Protein AF-A0A067KXD1-F1 (afdb_monomer)

Structure (mmCIF, N/CA/C/O backbone):
data_AF-A0A067KXD1-F1
#
_entry.id   AF-A0A067KXD1-F1
#
loop_
_atom_site.group_PDB
_atom_site.id
_atom_site.type_symbol
_atom_site.label_atom_id
_atom_site.label_alt_id
_atom_site.label_comp_id
_atom_site.label_asym_id
_atom_site.label_entity_id
_atom_site.label_seq_id
_atom_site.pdbx_PDB_ins_code
_atom_site.Cartn_x
_atom_site.Cartn_y
_atom_site.Cartn_z
_atom_site.occupancy
_atom_site.B_iso_or_equiv
_atom_site.auth_seq_id
_atom_site.auth_comp_id
_atom_site.auth_asym_id
_atom_site.auth_atom_id
_atom_site.pdbx_PDB_model_num
ATOM 1 N N . MET A 1 1 ? -14.746 -14.480 5.242 1.00 34.91 1 MET A N 1
ATOM 2 C CA . MET A 1 1 ? -13.514 -13.738 4.890 1.00 34.91 1 MET A CA 1
ATOM 3 C C . MET A 1 1 ? -12.472 -14.632 4.203 1.00 34.91 1 MET A C 1
ATOM 5 O O . MET A 1 1 ? -12.119 -14.320 3.076 1.00 34.91 1 MET A O 1
ATOM 9 N N . HIS A 1 2 ? -12.077 -15.786 4.768 1.00 31.34 2 HIS A N 1
ATOM 10 C CA . HIS A 1 2 ? -11.072 -16.695 4.164 1.00 31.34 2 HIS A CA 1
ATOM 11 C C . HIS A 1 2 ? -11.375 -17.178 2.730 1.00 31.34 2 HIS A C 1
ATOM 13 O O . HIS A 1 2 ? -10.488 -17.170 1.884 1.00 31.34 2 HIS A O 1
ATOM 19 N N . ARG A 1 3 ? -12.635 -17.515 2.408 1.00 34.97 3 ARG A N 1
ATOM 20 C CA . ARG A 1 3 ? -13.031 -17.933 1.045 1.00 34.97 3 ARG A CA 1
ATOM 21 C C . ARG A 1 3 ? -12.853 -16.825 -0.002 1.00 34.97 3 ARG A C 1
ATOM 23 O O . ARG A 1 3 ? -12.536 -17.115 -1.145 1.00 34.97 3 ARG A O 1
ATOM 30 N N . GLN A 1 4 ? -13.048 -15.564 0.382 1.00 42.16 4 GLN A N 1
ATOM 31 C CA . GLN A 1 4 ? -12.952 -14.426 -0.535 1.00 42.16 4 GLN A CA 1
ATOM 32 C C . GLN A 1 4 ? -11.493 -14.044 -0.805 1.00 42.16 4 GLN A C 1
ATOM 34 O O . GLN A 1 4 ? -11.148 -13.771 -1.946 1.00 42.16 4 GLN A O 1
ATOM 39 N N . VAL A 1 5 ? -10.629 -14.126 0.213 1.00 50.09 5 VAL A N 1
ATOM 40 C CA . VAL A 1 5 ? -9.175 -13.942 0.064 1.00 50.09 5 VAL A CA 1
ATOM 41 C C . VAL A 1 5 ? -8.575 -15.039 -0.818 1.00 50.09 5 VAL A C 1
ATOM 43 O O . VAL A 1 5 ? -7.823 -14.729 -1.733 1.00 50.09 5 VAL A O 1
ATOM 46 N N . ALA A 1 6 ? -8.970 -16.302 -0.621 1.00 52.03 6 ALA A N 1
ATOM 47 C CA . ALA A 1 6 ? -8.503 -17.417 -1.449 1.00 52.03 6 ALA A CA 1
ATOM 48 C C . ALA A 1 6 ? -8.923 -17.283 -2.926 1.00 52.03 6 ALA A C 1
ATOM 50 O O . ALA A 1 6 ? -8.116 -17.528 -3.817 1.00 52.03 6 ALA A O 1
ATOM 51 N N . LEU A 1 7 ? -10.158 -16.839 -3.196 1.00 58.41 7 LEU A N 1
ATOM 52 C CA . LEU A 1 7 ? -10.631 -16.576 -4.562 1.00 58.41 7 LEU A CA 1
ATOM 53 C C . LEU A 1 7 ? -9.920 -15.372 -5.201 1.00 58.41 7 LEU A C 1
ATOM 55 O O . LEU A 1 7 ? -9.549 -15.435 -6.373 1.00 58.41 7 LEU A O 1
ATOM 59 N N . SER A 1 8 ? -9.688 -14.295 -4.441 1.00 64.62 8 SER A N 1
ATOM 60 C CA . SER A 1 8 ? -8.897 -13.144 -4.901 1.00 64.62 8 SER A CA 1
ATOM 61 C C . SER A 1 8 ? -7.450 -13.534 -5.206 1.00 64.62 8 SER A C 1
ATOM 63 O O . SER A 1 8 ? -6.917 -13.117 -6.232 1.00 64.62 8 SER A O 1
ATOM 65 N N . ARG A 1 9 ? -6.844 -14.379 -4.361 1.00 68.00 9 ARG A N 1
ATOM 66 C CA . ARG A 1 9 ? -5.502 -14.936 -4.563 1.00 68.00 9 ARG A CA 1
ATOM 67 C C . ARG A 1 9 ? -5.434 -15.772 -5.832 1.00 68.00 9 ARG A C 1
ATOM 69 O O . ARG A 1 9 ? -4.613 -15.492 -6.694 1.00 68.00 9 ARG A O 1
ATOM 76 N N . GLN A 1 10 ? -6.329 -16.747 -5.987 1.00 72.25 10 GLN A N 1
ATOM 77 C CA . GLN A 1 10 ? -6.365 -17.613 -7.168 1.00 72.25 10 GLN A CA 1
ATOM 78 C C . GLN A 1 10 ? -6.541 -16.795 -8.458 1.00 72.25 10 GLN A C 1
ATOM 80 O O . GLN A 1 10 ? -5.820 -16.996 -9.432 1.00 72.25 10 GLN A O 1
ATOM 85 N N . SER A 1 11 ? -7.405 -15.776 -8.423 1.00 80.00 11 SER A N 1
ATOM 86 C CA . SER A 1 11 ? -7.617 -14.860 -9.546 1.00 80.00 11 SER A CA 1
ATOM 87 C C . SER A 1 11 ? -6.358 -14.092 -9.978 1.00 80.00 11 SER A C 1
ATOM 89 O O . SER A 1 11 ? -6.318 -13.664 -11.133 1.00 80.00 11 SER A O 1
ATOM 91 N N . LEU A 1 12 ? -5.370 -13.859 -9.104 1.00 78.56 12 LEU A N 1
ATOM 92 C CA . LEU A 1 12 ? -4.110 -13.196 -9.477 1.00 78.56 12 LEU A CA 1
ATOM 93 C C . LEU A 1 12 ? -3.240 -14.105 -10.360 1.00 78.56 12 LEU A C 1
ATOM 95 O O . LEU A 1 12 ? -2.638 -13.630 -11.326 1.00 78.56 12 LEU A O 1
ATOM 99 N N . PHE A 1 13 ? -3.222 -15.407 -10.072 1.00 82.12 13 PHE A N 1
ATOM 100 C CA . PHE A 1 13 ? -2.467 -16.404 -10.835 1.00 82.12 13 PHE A CA 1
ATOM 101 C C . PHE A 1 13 ? -3.195 -16.819 -12.117 1.00 82.12 13 PHE A C 1
ATOM 103 O O . PHE A 1 13 ? -2.582 -16.834 -13.183 1.00 82.12 13 PHE A O 1
ATOM 110 N N . ASP A 1 14 ? -4.511 -17.051 -12.054 1.00 83.94 14 ASP A N 1
ATOM 111 C CA . ASP A 1 14 ? -5.319 -17.461 -13.216 1.00 83.94 14 ASP A CA 1
ATOM 112 C C . ASP A 1 14 ? -5.300 -16.407 -14.335 1.00 83.94 14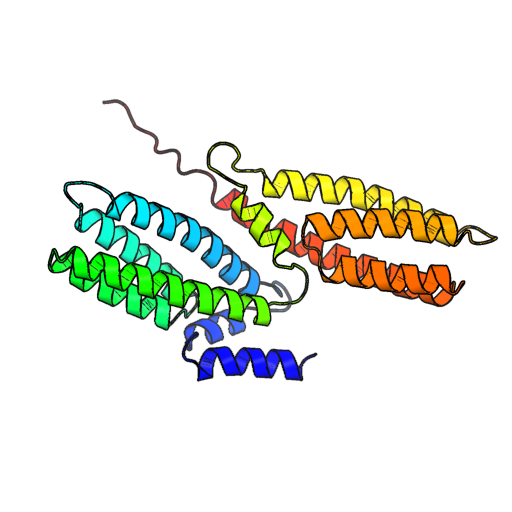 ASP A C 1
ATOM 114 O O . ASP A 1 14 ? -5.281 -16.731 -15.521 1.00 83.94 14 ASP A O 1
ATOM 118 N N . GLN A 1 15 ? -5.269 -15.120 -13.970 1.00 87.19 15 GLN A N 1
ATOM 119 C CA . GLN A 1 15 ? -5.165 -14.010 -14.929 1.00 87.19 15 GLN A CA 1
ATOM 120 C C . GLN A 1 15 ? -3.723 -13.751 -15.395 1.00 87.19 15 GLN A C 1
ATOM 122 O O . GLN A 1 15 ? -3.487 -12.849 -16.210 1.00 87.19 15 GLN A O 1
ATOM 127 N N . GLY A 1 16 ? -2.760 -14.513 -14.870 1.00 89.25 16 GLY A N 1
ATOM 128 C CA . GLY A 1 16 ? -1.335 -14.389 -15.150 1.00 89.25 16 GLY A CA 1
ATOM 129 C C . GLY A 1 16 ? -0.723 -13.079 -14.661 1.00 89.25 16 GLY A C 1
ATOM 130 O O . GLY A 1 16 ? 0.245 -12.626 -15.266 1.00 89.25 16 GLY A O 1
ATOM 131 N N . LEU A 1 17 ? -1.300 -12.440 -13.638 1.00 89.31 17 LEU A N 1
ATOM 132 C CA . LEU A 1 17 ? -0.770 -11.203 -13.055 1.00 89.31 17 LEU A CA 1
ATOM 133 C C . LEU A 1 17 ? 0.447 -11.494 -12.171 1.00 89.31 17 LEU A C 1
ATOM 135 O O . LEU A 1 17 ? 1.430 -10.754 -12.238 1.00 89.31 17 LEU A O 1
ATOM 139 N N . LEU A 1 18 ? 0.383 -12.589 -11.406 1.00 91.81 18 LEU A N 1
ATOM 140 C CA . LEU A 1 18 ? 1.466 -13.086 -10.559 1.00 91.81 18 LEU A CA 1
ATOM 141 C C . LEU A 1 18 ? 2.018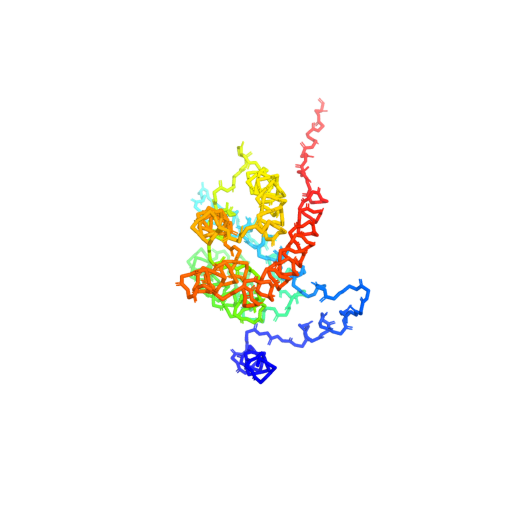 -14.426 -11.061 1.00 91.81 18 LEU A C 1
ATOM 143 O O . LEU A 1 18 ? 1.301 -15.207 -11.691 1.00 91.81 18 LEU A O 1
ATOM 147 N N . ASP A 1 19 ? 3.296 -14.682 -10.787 1.00 91.50 19 ASP A N 1
ATOM 148 C CA . ASP A 1 19 ? 3.967 -15.966 -11.003 1.00 91.50 19 ASP A CA 1
ATOM 149 C C . ASP A 1 19 ? 4.481 -16.578 -9.684 1.00 91.50 19 ASP A C 1
ATOM 151 O O . ASP A 1 19 ? 4.250 -16.044 -8.598 1.00 91.50 19 ASP A O 1
ATOM 155 N N . GLU A 1 20 ? 5.146 -17.731 -9.781 1.00 89.56 20 GLU A N 1
ATOM 156 C CA . GLU A 1 20 ? 5.639 -18.524 -8.645 1.00 89.56 20 GLU A CA 1
ATOM 157 C C . GLU A 1 20 ? 6.530 -17.735 -7.675 1.00 89.56 20 GLU A C 1
ATOM 159 O O . GLU A 1 20 ? 6.587 -18.079 -6.496 1.00 89.56 20 GLU A O 1
ATOM 164 N N . GLN A 1 21 ? 7.168 -16.641 -8.111 1.00 92.62 21 GLN A N 1
ATOM 165 C CA . GLN A 1 21 ? 7.966 -15.805 -7.213 1.00 92.62 21 GLN A CA 1
ATOM 166 C C . GLN A 1 21 ? 7.124 -15.206 -6.080 1.00 92.62 21 GLN A C 1
ATOM 168 O O . GLN A 1 21 ? 7.616 -15.035 -4.966 1.00 92.62 21 GLN A O 1
ATOM 173 N N . PHE A 1 22 ? 5.849 -14.905 -6.337 1.00 89.38 22 PHE A N 1
ATOM 174 C CA . PHE A 1 22 ? 4.960 -14.394 -5.296 1.00 89.38 22 PHE A CA 1
ATOM 175 C C . PHE A 1 22 ? 4.641 -15.462 -4.241 1.00 89.38 22 PHE A C 1
ATOM 177 O O . PHE A 1 22 ? 4.511 -15.132 -3.068 1.00 89.38 22 PHE A O 1
ATOM 184 N N . LEU A 1 23 ? 4.582 -16.743 -4.632 1.00 83.06 23 LEU A N 1
ATOM 185 C CA . LEU A 1 23 ? 4.417 -17.856 -3.688 1.00 83.06 23 LEU A CA 1
ATOM 186 C C . LEU A 1 23 ? 5.618 -17.945 -2.743 1.00 83.06 23 LEU A C 1
ATOM 188 O O . LEU A 1 23 ? 5.442 -18.079 -1.539 1.00 83.06 23 LEU A O 1
ATOM 192 N N . GLN A 1 24 ? 6.829 -17.781 -3.279 1.00 85.75 24 GLN A N 1
ATOM 193 C CA . GLN A 1 24 ? 8.052 -17.764 -2.474 1.00 85.75 24 GLN A CA 1
ATOM 194 C C . GLN A 1 24 ? 8.071 -16.592 -1.486 1.00 85.75 24 GLN A C 1
ATOM 196 O O . GLN A 1 24 ? 8.543 -16.744 -0.367 1.00 85.75 24 GLN A O 1
ATOM 201 N N . LEU A 1 25 ? 7.540 -15.422 -1.867 1.00 87.25 25 LEU A N 1
ATOM 202 C CA . LEU A 1 25 ? 7.381 -14.313 -0.923 1.00 87.25 25 LEU A CA 1
ATOM 203 C C . LEU A 1 25 ? 6.409 -14.662 0.208 1.00 87.25 25 LEU A C 1
ATOM 205 O O . LEU A 1 25 ? 6.677 -14.314 1.354 1.00 87.25 25 LEU A O 1
ATOM 209 N N . GLU A 1 26 ? 5.305 -15.349 -0.095 1.00 77.88 26 GLU A N 1
ATOM 210 C CA . GLU A 1 26 ? 4.354 -15.810 0.923 1.00 77.88 26 GLU A CA 1
ATOM 211 C C . GLU A 1 26 ? 4.967 -16.841 1.878 1.00 77.88 26 GLU A C 1
ATOM 213 O O . GLU A 1 26 ? 4.683 -16.791 3.071 1.00 77.88 26 GLU A O 1
ATOM 218 N N . GLU A 1 27 ? 5.839 -17.726 1.391 1.00 82.94 27 GLU A N 1
ATOM 219 C CA . GLU A 1 27 ? 6.557 -18.712 2.216 1.00 82.94 27 GLU A CA 1
ATOM 220 C C . GLU A 1 27 ? 7.542 -18.076 3.209 1.00 82.94 27 GLU A C 1
ATOM 222 O O . GLU A 1 27 ? 7.835 -18.667 4.247 1.00 82.94 27 GLU A O 1
ATOM 227 N N . LEU A 1 28 ? 8.040 -16.872 2.915 1.00 83.88 28 LEU A N 1
ATOM 228 C CA . LEU A 1 28 ? 8.923 -16.113 3.809 1.00 83.88 28 LEU A CA 1
ATOM 229 C C . LEU A 1 28 ? 8.168 -15.381 4.929 1.00 83.88 28 LEU A C 1
ATOM 231 O O . LEU A 1 28 ? 8.799 -14.808 5.816 1.00 83.88 28 LEU A O 1
ATOM 235 N N . GLN A 1 29 ? 6.836 -15.365 4.891 1.00 74.06 29 GLN A N 1
ATOM 236 C CA . GLN A 1 29 ? 6.014 -14.748 5.923 1.00 74.06 29 GLN A CA 1
ATOM 237 C C . GLN A 1 29 ? 5.754 -15.735 7.069 1.00 74.06 29 GLN A C 1
ATOM 239 O O . GLN A 1 29 ? 5.197 -16.809 6.853 1.00 74.06 29 GLN A O 1
ATOM 244 N N . ASP A 1 30 ? 6.090 -15.345 8.299 1.00 67.19 30 ASP A N 1
ATOM 245 C CA . ASP A 1 30 ? 5.917 -16.167 9.502 1.00 67.19 30 ASP A CA 1
ATOM 246 C C . ASP A 1 30 ? 5.242 -15.395 10.654 1.00 67.19 30 ASP A C 1
ATOM 248 O O . ASP A 1 30 ? 4.852 -14.233 10.516 1.00 67.19 30 ASP A O 1
ATOM 252 N N . ASP A 1 31 ? 5.086 -16.041 11.814 1.00 50.84 31 ASP A N 1
ATOM 253 C CA . ASP A 1 31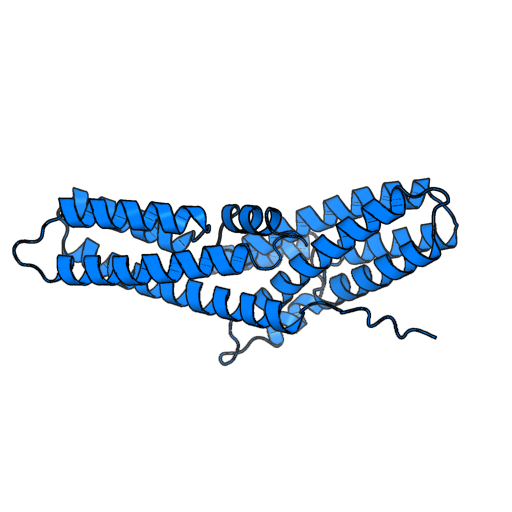 ? 4.470 -15.426 12.998 1.00 50.84 31 ASP A CA 1
ATOM 254 C C . ASP A 1 31 ? 5.296 -14.256 13.573 1.00 50.84 31 ASP A C 1
ATOM 256 O O . ASP A 1 31 ? 4.744 -13.386 14.260 1.00 50.84 31 ASP A O 1
ATOM 260 N N . ALA A 1 32 ? 6.605 -14.205 13.300 1.00 58.72 32 ALA A N 1
ATOM 261 C CA . ALA A 1 32 ? 7.482 -13.116 13.721 1.00 58.72 32 ALA A CA 1
ATOM 262 C C . ALA A 1 32 ? 7.376 -11.904 12.777 1.00 58.72 32 ALA A C 1
ATOM 264 O O . ALA A 1 32 ? 7.451 -10.763 13.246 1.00 58.72 32 ALA A O 1
ATOM 265 N N . ASN A 1 33 ? 7.122 -12.132 11.484 1.00 56.09 33 ASN A N 1
ATOM 266 C CA . ASN A 1 33 ? 6.858 -11.102 10.484 1.00 56.09 33 ASN A CA 1
ATOM 267 C C . ASN A 1 33 ? 5.566 -11.361 9.676 1.00 56.09 33 ASN A C 1
ATOM 269 O O . ASN A 1 33 ? 5.616 -11.636 8.475 1.00 56.09 33 ASN A O 1
ATOM 273 N N . PRO A 1 34 ? 4.381 -11.196 10.291 1.00 57.06 34 PRO A N 1
ATOM 274 C CA . PRO A 1 34 ? 3.104 -11.561 9.674 1.00 57.06 34 PRO A CA 1
ATOM 275 C C . PRO A 1 34 ? 2.649 -10.628 8.537 1.00 57.06 34 PRO A C 1
ATOM 277 O O . PRO A 1 34 ? 1.600 -10.880 7.948 1.00 57.06 34 PRO A O 1
ATOM 280 N N . ASN A 1 35 ? 3.385 -9.547 8.242 1.00 66.06 35 ASN A N 1
ATOM 281 C CA . ASN A 1 35 ? 3.051 -8.580 7.186 1.00 66.06 35 ASN A CA 1
ATOM 282 C C . ASN A 1 35 ? 4.102 -8.520 6.065 1.00 66.06 35 ASN A C 1
ATOM 284 O O . ASN A 1 35 ? 4.004 -7.648 5.202 1.00 66.06 35 ASN A O 1
ATOM 288 N N . PHE A 1 36 ? 5.092 -9.418 6.063 1.00 78.81 36 PHE A N 1
ATOM 289 C CA . PHE A 1 36 ? 6.228 -9.376 5.138 1.00 78.81 36 PHE A CA 1
ATOM 290 C C . PHE A 1 36 ? 5.820 -9.169 3.669 1.00 78.81 36 PHE A C 1
ATOM 292 O O . PHE A 1 36 ? 6.365 -8.306 2.983 1.00 78.81 36 PHE A O 1
ATOM 299 N N . VAL A 1 37 ? 4.828 -9.918 3.179 1.00 81.75 37 VAL A N 1
ATOM 300 C CA . VAL A 1 37 ? 4.423 -9.851 1.764 1.00 81.75 37 VAL A CA 1
ATOM 301 C C . VAL A 1 37 ? 3.804 -8.494 1.430 1.00 81.75 37 VAL A C 1
ATOM 303 O O . VAL A 1 37 ? 4.077 -7.919 0.377 1.00 81.75 37 VAL A O 1
ATOM 306 N N . GLU A 1 38 ? 2.985 -7.958 2.334 1.00 79.94 38 GLU A N 1
ATOM 307 C CA . GLU A 1 38 ? 2.361 -6.641 2.177 1.00 79.94 38 GLU A CA 1
ATOM 308 C C . GLU A 1 38 ? 3.411 -5.525 2.209 1.00 79.94 38 GLU A C 1
ATOM 310 O O . GLU A 1 38 ? 3.335 -4.595 1.406 1.00 79.94 38 GLU A O 1
ATOM 315 N N . GLU A 1 39 ? 4.427 -5.638 3.069 1.00 76.94 39 GLU A N 1
ATOM 316 C CA . GLU A 1 39 ? 5.560 -4.707 3.131 1.00 76.94 39 GLU A CA 1
ATOM 317 C C . GLU A 1 39 ? 6.355 -4.699 1.818 1.00 76.94 39 GLU A C 1
ATOM 319 O O . GLU A 1 39 ? 6.612 -3.632 1.253 1.00 76.94 39 GLU A O 1
ATOM 324 N N . VAL A 1 40 ? 6.675 -5.880 1.280 1.00 84.88 40 VAL A N 1
ATOM 325 C CA . VAL A 1 40 ? 7.385 -6.031 -0.001 1.00 84.88 40 VAL A CA 1
ATOM 326 C C . VAL A 1 40 ? 6.573 -5.460 -1.166 1.00 84.88 40 VAL A C 1
ATOM 328 O O . VAL A 1 40 ? 7.113 -4.744 -2.014 1.00 84.88 40 VAL A O 1
ATOM 331 N N . VAL A 1 41 ? 5.268 -5.730 -1.214 1.00 87.06 41 VAL A N 1
ATOM 332 C CA . VAL A 1 41 ? 4.381 -5.195 -2.261 1.00 87.06 41 VAL A CA 1
ATOM 333 C C . VAL A 1 41 ? 4.244 -3.677 -2.153 1.00 87.06 41 VAL A C 1
ATOM 335 O O . VAL A 1 41 ? 4.236 -2.978 -3.167 1.00 87.06 41 VAL A O 1
ATOM 338 N N . THR A 1 42 ? 4.189 -3.144 -0.937 1.00 80.12 42 THR A N 1
ATOM 339 C CA . THR A 1 42 ? 4.099 -1.699 -0.726 1.00 80.12 42 THR A CA 1
ATOM 340 C C . THR A 1 42 ? 5.390 -0.991 -1.149 1.00 80.12 42 THR A C 1
ATOM 342 O O . THR A 1 42 ? 5.343 0.043 -1.820 1.00 80.12 42 THR A O 1
ATOM 345 N N . LEU A 1 43 ? 6.551 -1.583 -0.848 1.00 81.25 43 LEU A N 1
ATOM 346 C CA . LEU A 1 43 ? 7.845 -1.116 -1.348 1.00 81.25 43 LEU A CA 1
ATOM 347 C C . LEU A 1 43 ? 7.879 -1.103 -2.884 1.00 81.25 43 LEU A C 1
ATOM 349 O O . LEU A 1 43 ? 8.296 -0.109 -3.485 1.00 81.25 43 LEU A O 1
ATOM 353 N N . TYR A 1 44 ? 7.375 -2.166 -3.515 1.00 90.06 44 TYR A N 1
ATOM 354 C CA . TYR A 1 44 ? 7.262 -2.249 -4.969 1.00 90.06 44 TYR A CA 1
ATOM 355 C C . TYR A 1 44 ? 6.429 -1.105 -5.559 1.00 90.06 44 TYR A C 1
ATOM 357 O O . TYR A 1 44 ? 6.845 -0.514 -6.557 1.00 90.06 44 TYR A O 1
ATOM 365 N N . TYR A 1 45 ? 5.290 -0.744 -4.958 1.00 83.50 45 TYR A N 1
ATOM 366 C CA . TYR A 1 45 ? 4.463 0.362 -5.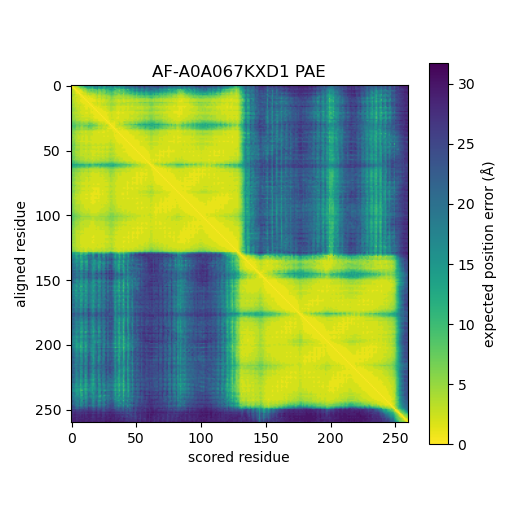458 1.00 83.50 45 TYR A CA 1
ATOM 367 C C . TYR A 1 45 ? 5.197 1.696 -5.451 1.00 83.50 45 TYR A C 1
ATOM 369 O O . TYR A 1 45 ? 5.160 2.431 -6.444 1.00 83.50 45 TYR A O 1
ATOM 377 N N . ARG A 1 46 ? 5.891 1.991 -4.351 1.00 79.69 46 ARG A N 1
ATOM 378 C CA . ARG A 1 46 ? 6.652 3.229 -4.196 1.00 79.69 46 ARG A CA 1
ATOM 379 C C . ARG A 1 46 ? 7.779 3.324 -5.219 1.00 79.69 46 ARG A C 1
ATOM 381 O O . ARG A 1 46 ? 7.904 4.329 -5.919 1.00 79.69 46 ARG A O 1
ATOM 388 N N . ASP A 1 47 ? 8.579 2.267 -5.341 1.00 80.25 47 ASP A N 1
ATOM 389 C CA . ASP A 1 47 ? 9.695 2.240 -6.289 1.00 80.25 47 ASP A CA 1
ATOM 390 C C . ASP A 1 47 ? 9.205 2.324 -7.739 1.00 80.25 47 ASP A C 1
ATOM 392 O O . ASP A 1 47 ? 9.800 3.033 -8.557 1.00 80.25 47 ASP A O 1
ATOM 396 N N . SER A 1 48 ? 8.083 1.667 -8.043 1.00 85.75 48 SER A N 1
ATOM 397 C CA . SER A 1 48 ? 7.447 1.700 -9.360 1.00 85.75 48 SER A CA 1
ATOM 398 C C . SER A 1 48 ? 6.944 3.093 -9.728 1.00 85.75 48 SER A C 1
ATOM 400 O O . SER A 1 48 ? 7.168 3.525 -10.856 1.00 85.75 48 SER A O 1
ATOM 402 N N . ALA A 1 49 ? 6.315 3.827 -8.803 1.00 82.69 49 ALA A N 1
ATOM 403 C CA . ALA A 1 49 ? 5.836 5.189 -9.057 1.00 82.69 49 ALA A CA 1
ATOM 404 C C . ALA A 1 49 ? 6.985 6.127 -9.467 1.00 82.69 49 ALA A C 1
ATOM 406 O O . ALA A 1 49 ? 6.911 6.797 -10.500 1.00 82.69 49 ALA A O 1
ATOM 407 N N . ARG A 1 50 ? 8.098 6.091 -8.721 1.00 83.38 50 ARG A N 1
ATOM 408 C CA . ARG A 1 50 ? 9.308 6.864 -9.041 1.00 83.38 50 ARG A CA 1
ATOM 409 C C . ARG A 1 50 ? 9.915 6.455 -10.383 1.00 83.38 50 ARG A C 1
ATOM 411 O O . ARG A 1 50 ? 10.340 7.310 -11.159 1.00 83.38 50 ARG A O 1
ATOM 418 N N . LEU A 1 51 ? 9.976 5.154 -10.668 1.00 90.06 51 LEU A N 1
ATOM 419 C CA . LEU A 1 51 ? 10.492 4.653 -11.942 1.00 90.06 51 LEU A CA 1
ATOM 420 C C . LEU A 1 51 ? 9.641 5.138 -13.112 1.00 90.06 51 LEU A C 1
ATOM 422 O O . LEU A 1 51 ? 10.200 5.701 -14.052 1.00 90.06 51 LEU A O 1
ATOM 426 N N . ILE A 1 52 ? 8.318 4.969 -13.037 1.00 90.88 52 ILE A N 1
ATOM 427 C CA . ILE A 1 52 ? 7.358 5.404 -14.062 1.00 90.88 52 ILE A CA 1
ATOM 428 C C . ILE A 1 52 ? 7.564 6.886 -14.386 1.00 90.88 52 ILE A C 1
ATOM 430 O O . ILE A 1 52 ? 7.751 7.212 -15.558 1.00 90.88 52 ILE A O 1
ATOM 434 N N . LEU A 1 53 ? 7.640 7.749 -13.369 1.00 89.94 53 LEU A N 1
ATOM 435 C CA . LEU A 1 53 ? 7.880 9.182 -13.554 1.00 89.94 53 LEU A CA 1
ATOM 436 C C . LEU A 1 53 ? 9.213 9.462 -14.269 1.00 89.94 53 LEU A C 1
ATOM 438 O O . LEU A 1 53 ? 9.266 10.220 -15.238 1.00 89.94 53 LEU A O 1
ATOM 442 N N . ASN A 1 54 ? 10.298 8.814 -13.838 1.00 90.44 54 ASN A N 1
ATOM 443 C CA . ASN A 1 54 ? 11.617 8.982 -14.454 1.00 90.44 54 ASN A CA 1
ATOM 444 C C . ASN A 1 54 ? 11.643 8.537 -15.925 1.00 90.44 54 ASN A C 1
ATOM 446 O O . ASN A 1 54 ? 12.346 9.135 -16.746 1.00 90.44 54 ASN A O 1
ATOM 450 N N . ILE A 1 55 ? 10.899 7.482 -16.263 1.00 92.75 55 ILE A N 1
ATOM 451 C CA . ILE A 1 55 ? 10.782 6.975 -17.633 1.00 92.75 55 ILE A CA 1
ATOM 452 C C . ILE A 1 55 ? 9.952 7.933 -18.488 1.00 92.75 55 ILE A C 1
ATOM 454 O O . ILE A 1 55 ? 10.352 8.215 -19.615 1.00 92.75 55 ILE A O 1
ATOM 458 N N . GLU A 1 56 ? 8.850 8.475 -17.961 1.00 91.94 56 GLU A N 1
ATOM 459 C CA . GLU A 1 56 ? 8.038 9.498 -18.640 1.00 91.94 56 GLU A CA 1
ATOM 460 C C . GLU A 1 56 ? 8.882 10.715 -19.004 1.00 91.94 56 GLU A C 1
ATOM 462 O O . GLU A 1 56 ? 8.994 11.067 -20.180 1.00 91.94 56 GLU A O 1
ATOM 467 N N . GLN A 1 57 ? 9.592 11.272 -18.023 1.00 92.50 57 GLN A N 1
ATOM 468 C CA . GLN A 1 57 ? 10.493 12.401 -18.243 1.00 92.50 57 GLN A CA 1
ATOM 469 C C . GLN A 1 57 ? 11.600 12.074 -19.253 1.00 92.50 57 GLN A C 1
ATOM 471 O O . GLN A 1 57 ? 11.994 12.923 -20.054 1.00 92.50 57 GLN A O 1
ATOM 476 N N . ALA A 1 58 ? 12.138 10.851 -19.235 1.00 93.38 58 ALA A N 1
ATOM 477 C CA . ALA A 1 58 ? 13.151 10.427 -20.198 1.00 93.38 58 ALA A CA 1
ATOM 478 C C . ALA A 1 58 ? 12.579 10.254 -21.619 1.00 93.38 58 ALA A C 1
ATOM 480 O O . ALA A 1 58 ? 13.283 10.552 -22.586 1.00 93.38 58 ALA A O 1
ATOM 481 N N . LEU A 1 59 ? 11.317 9.832 -21.756 1.00 92.81 59 LEU A N 1
ATOM 482 C CA . LEU A 1 59 ? 10.623 9.673 -23.040 1.00 92.81 59 LEU A CA 1
ATOM 483 C C . LEU A 1 59 ? 10.304 11.012 -23.731 1.00 92.81 59 LEU A C 1
ATOM 485 O O . LEU A 1 59 ? 10.199 11.073 -24.965 1.00 92.81 59 LEU A O 1
ATOM 489 N N . GLU A 1 60 ? 10.174 12.086 -22.956 1.00 92.06 60 GLU A N 1
ATOM 490 C CA . GLU A 1 60 ? 9.894 13.439 -23.451 1.00 92.06 60 GLU A CA 1
ATOM 491 C C . GLU A 1 60 ? 11.136 14.155 -24.007 1.00 92.06 60 GLU A C 1
ATOM 493 O O . GLU A 1 60 ? 11.017 15.042 -24.858 1.00 92.06 60 GLU A O 1
ATOM 498 N N . ARG A 1 61 ? 12.346 13.738 -23.603 1.00 90.69 61 ARG A N 1
ATOM 499 C CA . ARG A 1 61 ? 13.604 14.378 -24.024 1.00 90.69 61 ARG A CA 1
ATOM 500 C C . ARG A 1 61 ? 13.868 14.260 -25.533 1.00 90.69 61 ARG A C 1
ATOM 502 O O . ARG A 1 61 ? 13.445 13.319 -26.220 1.00 90.69 61 ARG A O 1
ATOM 509 N N . LYS A 1 62 ? 14.593 15.254 -26.062 1.00 89.75 62 LYS A N 1
ATOM 510 C CA . LYS A 1 62 ? 15.082 15.314 -27.448 1.00 89.75 62 LYS A CA 1
ATOM 511 C C . LYS A 1 62 ? 16.549 15.789 -27.457 1.00 89.75 62 LYS A C 1
ATOM 513 O O . LYS A 1 62 ? 16.790 16.900 -26.995 1.00 89.75 62 LYS A O 1
ATOM 518 N N . PRO A 1 63 ? 17.506 14.999 -27.985 1.00 88.25 63 PRO A N 1
ATOM 519 C CA . PRO A 1 63 ? 17.344 13.630 -28.489 1.00 88.25 63 PRO A CA 1
ATOM 520 C C . PRO A 1 63 ? 16.986 12.633 -27.372 1.00 88.25 63 PRO A C 1
ATOM 522 O O . PRO A 1 63 ? 17.152 12.921 -26.189 1.00 88.25 63 PRO A O 1
ATOM 525 N N . LEU A 1 64 ? 16.439 11.478 -27.759 1.00 92.81 64 LEU A N 1
ATOM 526 C CA . LEU A 1 64 ? 16.063 10.423 -26.817 1.00 92.81 64 LEU A CA 1
ATOM 527 C C . LEU A 1 64 ? 17.309 9.644 -26.377 1.00 92.81 64 LEU A C 1
ATOM 529 O O . LEU A 1 64 ? 18.101 9.236 -27.223 1.00 92.81 64 LEU A O 1
ATOM 533 N N . ASP A 1 65 ? 17.456 9.402 -25.076 1.00 96.12 65 ASP A N 1
ATOM 534 C CA . ASP A 1 65 ? 18.554 8.597 -24.532 1.00 96.12 65 ASP A CA 1
ATOM 535 C C . ASP A 1 65 ? 18.088 7.155 -24.286 1.00 96.12 65 ASP A C 1
ATOM 537 O O . ASP A 1 65 ? 17.533 6.819 -23.236 1.00 96.12 65 ASP A O 1
ATOM 541 N N . PHE A 1 66 ? 18.305 6.295 -25.282 1.00 96.56 66 PHE A N 1
ATOM 542 C CA . PHE A 1 66 ? 17.920 4.884 -25.219 1.00 96.56 66 PHE A CA 1
ATOM 543 C C . PHE A 1 66 ? 18.699 4.088 -24.164 1.00 96.56 66 PHE A C 1
ATOM 545 O O . PHE A 1 66 ? 18.146 3.148 -23.595 1.00 96.56 66 PHE A O 1
ATOM 552 N N . ASN A 1 67 ? 19.942 4.469 -23.854 1.00 96.25 67 ASN A N 1
ATOM 553 C CA . ASN A 1 67 ? 20.746 3.781 -22.841 1.00 96.25 67 ASN A CA 1
ATOM 554 C C . ASN A 1 67 ? 20.203 4.063 -21.439 1.00 96.25 67 ASN A C 1
ATOM 556 O O . ASN A 1 67 ? 20.045 3.146 -20.629 1.00 96.25 67 ASN A O 1
ATOM 560 N N . LYS A 1 68 ? 19.845 5.323 -21.166 1.00 96.19 68 LYS A N 1
ATOM 561 C CA . LYS A 1 68 ? 19.181 5.696 -19.913 1.00 96.19 68 LYS A CA 1
ATOM 562 C C . LYS A 1 68 ? 17.831 4.993 -19.763 1.00 96.19 68 LYS A C 1
ATOM 564 O O . LYS A 1 68 ? 17.528 4.483 -18.686 1.00 96.19 68 LYS A O 1
ATOM 569 N N . LEU A 1 69 ? 17.043 4.932 -20.836 1.00 97.12 69 LEU A N 1
ATOM 570 C CA . LEU A 1 69 ? 15.759 4.231 -20.853 1.00 97.12 69 LEU A CA 1
ATOM 571 C C . LEU A 1 69 ? 15.906 2.714 -20.626 1.00 97.12 69 LEU A C 1
ATOM 573 O O . LEU A 1 69 ? 15.144 2.149 -19.841 1.00 97.12 69 LEU A O 1
ATOM 577 N N . ASP A 1 70 ? 16.890 2.054 -21.251 1.00 97.25 70 ASP A N 1
ATOM 578 C CA . ASP A 1 70 ? 17.168 0.624 -21.019 1.00 97.25 70 ASP A CA 1
ATOM 579 C C . ASP A 1 70 ? 17.564 0.350 -19.561 1.00 97.25 70 ASP A C 1
ATOM 581 O O . ASP A 1 70 ? 17.087 -0.621 -18.973 1.00 97.25 70 ASP A O 1
ATOM 585 N N . SER A 1 71 ? 18.374 1.228 -18.961 1.00 97.50 71 SER A N 1
ATOM 586 C CA . SER A 1 71 ? 18.793 1.122 -17.558 1.00 97.50 71 SER A CA 1
ATOM 587 C C . SER A 1 71 ? 17.611 1.242 -16.586 1.00 97.50 71 SER A C 1
ATOM 589 O O . SER A 1 71 ? 17.417 0.370 -15.735 1.00 97.50 71 SER A O 1
ATOM 591 N N . LEU A 1 72 ? 16.751 2.255 -16.767 1.00 96.38 72 LEU A N 1
ATOM 592 C CA . LEU A 1 72 ? 15.528 2.423 -15.967 1.00 96.38 72 LEU A CA 1
ATOM 593 C C . LEU A 1 72 ? 14.596 1.211 -16.100 1.00 96.38 72 LEU A C 1
ATOM 595 O O . LEU A 1 72 ? 14.073 0.707 -15.105 1.00 96.38 72 LEU A O 1
ATOM 599 N N . MET A 1 73 ? 14.429 0.687 -17.318 1.00 97.38 73 MET A N 1
ATOM 600 C CA . MET A 1 73 ? 13.653 -0.535 -17.534 1.00 97.38 73 MET A CA 1
ATOM 601 C C . MET A 1 73 ? 14.283 -1.773 -16.919 1.00 97.38 73 MET A C 1
ATOM 603 O O . MET A 1 73 ? 13.562 -2.663 -16.470 1.00 97.38 73 MET A O 1
ATOM 607 N N . HIS A 1 74 ? 15.608 -1.879 -16.912 1.00 96.88 74 HIS A N 1
ATOM 608 C CA . HIS A 1 74 ? 16.282 -2.999 -16.276 1.00 96.88 74 HIS A CA 1
ATOM 609 C C . HIS A 1 74 ? 15.993 -3.023 -14.771 1.00 96.88 74 HIS A C 1
ATOM 611 O O . HIS A 1 74 ? 15.625 -4.074 -14.243 1.00 96.88 74 HIS A O 1
ATOM 617 N N . GLN A 1 75 ? 16.056 -1.859 -14.117 1.00 96.31 75 GLN A N 1
ATOM 618 C CA . GLN A 1 75 ? 15.684 -1.707 -12.711 1.00 96.31 75 GLN A CA 1
ATOM 619 C C . GLN A 1 75 ? 14.213 -2.073 -12.475 1.00 96.31 75 GLN A C 1
ATOM 621 O O . GLN A 1 75 ? 13.907 -2.877 -11.591 1.00 96.31 75 GLN A O 1
ATOM 626 N N . PHE A 1 76 ? 13.301 -1.555 -13.304 1.00 96.44 76 PHE A N 1
ATOM 627 C CA . PHE A 1 76 ? 11.874 -1.836 -13.152 1.00 96.44 76 PHE A CA 1
ATOM 628 C C . PHE A 1 76 ? 11.536 -3.312 -13.406 1.00 96.44 76 PHE A C 1
ATOM 630 O O . PHE A 1 76 ? 10.730 -3.913 -12.691 1.00 96.44 76 PHE A O 1
ATOM 637 N N . LYS A 1 77 ? 12.204 -3.947 -14.375 1.00 97.44 77 LYS A N 1
ATOM 638 C CA . LYS A 1 77 ? 12.116 -5.393 -14.609 1.00 97.44 77 LYS A CA 1
ATOM 639 C C . LYS A 1 77 ? 12.563 -6.178 -13.378 1.00 97.44 77 LYS A C 1
ATOM 641 O O . LYS A 1 77 ? 11.889 -7.140 -13.021 1.00 97.44 77 LYS A O 1
ATOM 646 N N . GLY A 1 78 ? 13.683 -5.800 -12.759 1.00 95.44 78 GLY A N 1
ATOM 647 C CA . GLY A 1 78 ? 14.208 -6.456 -11.559 1.00 95.44 78 GLY A CA 1
ATOM 648 C C . GLY A 1 78 ? 13.209 -6.405 -10.404 1.00 95.44 78 GLY A C 1
ATOM 649 O O . GLY A 1 78 ? 12.819 -7.450 -9.893 1.00 95.44 78 GLY A O 1
ATOM 650 N N . SER A 1 79 ? 12.708 -5.207 -10.096 1.00 93.38 79 SER A N 1
ATOM 651 C CA . SER A 1 79 ? 11.690 -4.979 -9.059 1.00 93.38 79 SER A CA 1
ATOM 652 C C . SER A 1 79 ? 10.374 -5.727 -9.342 1.00 93.38 79 SER A C 1
ATOM 654 O O . SE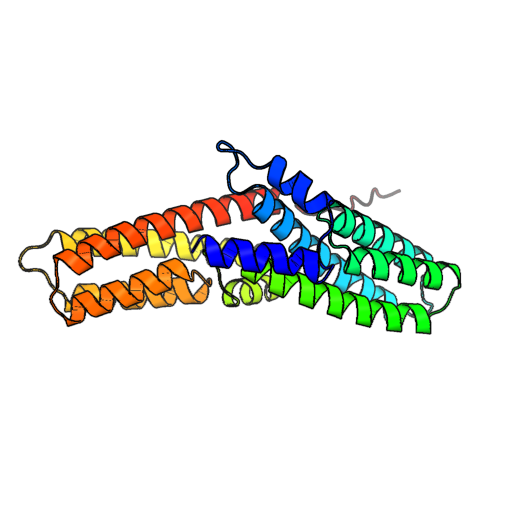R A 1 79 ? 9.797 -6.366 -8.467 1.00 93.38 79 SER A O 1
ATOM 656 N N . SER A 1 80 ? 9.927 -5.747 -10.601 1.00 97.00 80 SER A N 1
ATOM 657 C CA . SER A 1 80 ? 8.736 -6.514 -11.002 1.00 97.00 80 SER A CA 1
ATOM 658 C C . SER A 1 80 ? 8.965 -8.021 -10.906 1.00 97.00 80 SER A C 1
ATOM 660 O O . SER A 1 80 ? 8.056 -8.769 -10.562 1.00 97.00 80 SER A O 1
ATOM 662 N N . SER A 1 81 ? 10.186 -8.481 -11.184 1.00 95.88 81 SER A N 1
ATOM 663 C CA . SER A 1 81 ? 10.539 -9.893 -11.054 1.00 95.88 81 SER A CA 1
ATOM 664 C C . SER A 1 81 ? 10.533 -10.325 -9.598 1.00 95.88 81 SER A C 1
ATOM 666 O O . SER A 1 81 ? 9.975 -11.376 -9.334 1.00 95.88 81 SER A O 1
ATOM 668 N N . SER A 1 82 ? 11.066 -9.524 -8.666 1.00 93.31 82 SER A N 1
ATOM 669 C CA . SER A 1 82 ? 11.157 -9.897 -7.245 1.00 93.31 82 SER A CA 1
ATOM 670 C C . SER A 1 82 ? 9.805 -10.080 -6.558 1.00 93.31 82 SER A C 1
ATOM 672 O O . SER A 1 82 ? 9.738 -10.800 -5.571 1.00 93.31 82 SER A O 1
ATOM 674 N N . ILE A 1 83 ? 8.736 -9.469 -7.081 1.00 93.94 83 ILE A N 1
ATOM 675 C CA . ILE A 1 83 ? 7.368 -9.658 -6.573 1.00 93.94 83 ILE A CA 1
ATOM 676 C C . ILE A 1 83 ? 6.501 -10.578 -7.438 1.00 93.94 83 ILE A C 1
ATOM 678 O O . ILE A 1 83 ? 5.301 -10.698 -7.213 1.00 93.94 83 ILE A O 1
ATOM 682 N N . GLY A 1 84 ? 7.082 -11.183 -8.475 1.00 94.81 84 GLY A N 1
ATOM 683 C CA . GLY A 1 84 ? 6.360 -12.044 -9.406 1.00 94.81 84 GLY A CA 1
ATOM 684 C C . GLY A 1 84 ? 5.368 -11.326 -10.322 1.00 94.81 84 GLY A C 1
ATOM 685 O O . GLY A 1 84 ? 4.468 -11.968 -10.851 1.00 94.81 84 GLY A O 1
ATOM 686 N N . ALA A 1 85 ? 5.509 -10.017 -10.557 1.00 97.06 85 ALA A N 1
ATOM 687 C CA . ALA A 1 85 ? 4.660 -9.223 -11.453 1.00 97.06 85 ALA A CA 1
ATOM 688 C C . ALA A 1 85 ? 4.881 -9.599 -12.931 1.00 97.06 85 ALA A C 1
ATOM 690 O O . ALA A 1 85 ? 5.560 -8.903 -13.697 1.00 97.06 85 ALA A O 1
ATOM 691 N N . LYS A 1 86 ? 4.306 -10.730 -13.344 1.00 96.00 86 LYS A N 1
ATOM 692 C CA . LYS A 1 86 ? 4.614 -11.433 -14.594 1.00 96.00 86 LYS A CA 1
ATOM 693 C C . LYS A 1 86 ? 4.423 -10.572 -15.843 1.00 96.00 86 LYS A C 1
ATOM 695 O O . LYS A 1 86 ? 5.326 -10.512 -16.679 1.00 96.00 86 LYS A O 1
ATOM 700 N N . LYS A 1 87 ? 3.273 -9.903 -15.977 1.00 96.50 87 LYS A N 1
ATOM 701 C CA . LYS A 1 87 ? 2.967 -9.077 -17.162 1.00 96.50 87 LYS A CA 1
ATOM 702 C C . LYS A 1 87 ? 3.794 -7.800 -17.210 1.00 96.50 87 LYS A C 1
ATOM 704 O O . LYS A 1 87 ? 4.349 -7.486 -18.255 1.00 96.50 87 LYS A O 1
ATOM 709 N N . VAL A 1 88 ? 3.976 -7.130 -16.071 1.00 97.50 88 VAL A N 1
ATOM 710 C CA . VAL A 1 88 ? 4.835 -5.936 -15.988 1.00 97.50 88 VAL A CA 1
ATOM 711 C C . VAL A 1 88 ? 6.273 -6.288 -16.392 1.00 97.50 88 VAL A C 1
ATOM 713 O O . VAL A 1 88 ? 6.865 -5.618 -17.233 1.00 97.50 88 VAL A O 1
ATOM 716 N N . LYS A 1 89 ? 6.809 -7.410 -15.891 1.00 97.75 89 LYS A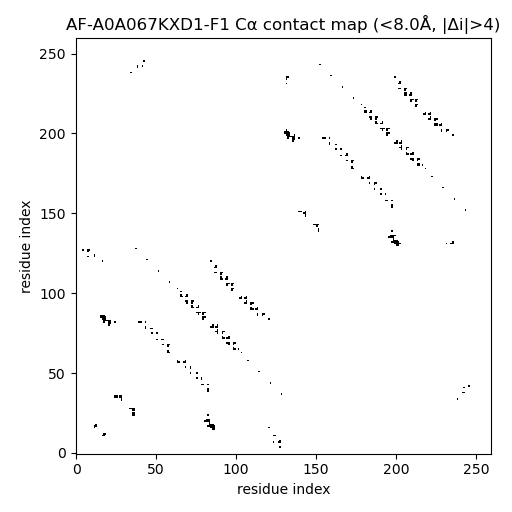 N 1
ATOM 717 C CA . LYS A 1 89 ? 8.128 -7.948 -16.274 1.00 97.75 89 LYS A CA 1
ATOM 718 C C . LYS A 1 89 ? 8.251 -8.221 -17.781 1.00 97.75 89 LYS A C 1
ATOM 720 O O . LYS A 1 89 ? 9.323 -7.993 -18.356 1.00 97.75 89 LYS A O 1
ATOM 725 N N . ALA A 1 90 ? 7.192 -8.728 -18.412 1.00 97.38 90 ALA A N 1
ATOM 726 C CA . ALA A 1 90 ? 7.160 -8.983 -19.850 1.00 97.38 90 ALA A CA 1
ATOM 727 C C . ALA A 1 90 ? 7.228 -7.672 -20.650 1.00 97.38 90 ALA A C 1
ATOM 729 O O . ALA A 1 90 ? 8.108 -7.533 -21.499 1.00 97.38 90 ALA A O 1
ATOM 730 N N . GLU A 1 91 ? 6.401 -6.683 -20.302 1.00 98.00 91 GLU A N 1
ATOM 731 C CA . GLU A 1 91 ? 6.416 -5.362 -20.945 1.00 98.00 91 GLU A CA 1
ATOM 732 C C . GLU A 1 91 ? 7.762 -4.648 -20.767 1.00 98.00 91 GLU A C 1
ATOM 734 O O . GLU A 1 91 ? 8.292 -4.083 -21.725 1.00 98.00 91 GLU A O 1
ATOM 739 N N . CYS A 1 92 ? 8.393 -4.748 -19.588 1.00 97.75 92 CYS A N 1
ATOM 740 C CA . CYS A 1 92 ? 9.751 -4.232 -19.390 1.00 97.75 92 CYS A CA 1
ATOM 741 C C . CYS A 1 92 ? 10.762 -4.895 -20.336 1.00 97.75 92 CYS A C 1
ATOM 743 O O . CYS A 1 92 ? 11.694 -4.248 -20.805 1.00 97.75 92 CYS A O 1
ATOM 745 N N . THR A 1 93 ? 10.623 -6.197 -20.599 1.00 97.94 93 THR A N 1
ATOM 746 C CA . THR A 1 93 ? 11.542 -6.924 -21.488 1.00 97.94 93 THR A CA 1
ATOM 747 C C . THR A 1 93 ? 11.373 -6.457 -22.931 1.00 97.94 93 THR A C 1
ATOM 749 O O . THR A 1 93 ? 12.369 -6.130 -23.575 1.00 97.94 93 THR A O 1
ATOM 752 N N . LEU A 1 94 ? 10.129 -6.318 -23.390 1.00 98.19 94 LEU A N 1
ATOM 753 C CA . LEU A 1 94 ? 9.815 -5.838 -24.734 1.00 98.19 94 LEU A CA 1
ATOM 754 C C . LEU A 1 94 ? 10.238 -4.374 -24.946 1.00 98.19 94 LEU A C 1
ATOM 756 O O . LEU A 1 94 ? 10.829 -4.038 -25.971 1.00 98.19 94 LEU A O 1
ATOM 760 N N . PHE A 1 95 ? 10.019 -3.495 -23.963 1.00 98.44 95 PHE A N 1
ATOM 761 C CA . PHE A 1 95 ? 10.478 -2.104 -24.041 1.00 98.44 95 PHE A CA 1
ATOM 762 C C . PHE A 1 95 ? 12.000 -2.028 -24.244 1.00 98.44 95 PHE A C 1
ATOM 764 O O . PHE A 1 95 ? 12.487 -1.228 -25.044 1.00 98.44 95 PHE A O 1
ATOM 771 N N . ARG A 1 96 ? 12.770 -2.873 -23.547 1.00 98.12 96 ARG A N 1
ATOM 772 C CA . ARG A 1 96 ? 14.237 -2.916 -23.676 1.00 98.12 96 ARG A CA 1
ATOM 773 C C . ARG A 1 96 ? 14.703 -3.357 -25.057 1.00 98.12 96 ARG A C 1
ATOM 775 O O . ARG A 1 96 ? 15.706 -2.850 -25.554 1.00 98.12 96 ARG A O 1
ATOM 782 N N . GLU A 1 97 ? 13.982 -4.270 -25.699 1.00 98.12 97 GLU A N 1
ATOM 783 C CA . GLU A 1 97 ? 14.254 -4.644 -27.091 1.00 98.12 97 GLU A CA 1
ATOM 784 C C . GLU A 1 97 ? 14.091 -3.436 -28.020 1.00 98.12 97 GLU A C 1
ATOM 786 O O . GLU A 1 97 ? 14.968 -3.175 -28.845 1.00 98.12 97 GLU A O 1
ATOM 791 N N . TYR A 1 98 ? 13.050 -2.623 -27.813 1.00 98.00 98 TYR A N 1
ATOM 792 C CA . TYR A 1 98 ? 12.880 -1.375 -28.556 1.00 98.00 98 TYR A CA 1
ATOM 793 C C . TYR A 1 98 ? 13.953 -0.329 -28.245 1.00 98.00 98 TYR A C 1
ATOM 795 O O . TYR A 1 98 ? 14.387 0.359 -29.171 1.00 98.00 98 TYR A O 1
ATOM 803 N N . CYS A 1 99 ? 14.450 -0.248 -27.005 1.00 96.50 99 CYS A N 1
ATOM 804 C CA . CYS A 1 99 ? 15.603 0.600 -26.692 1.00 96.50 99 CYS A CA 1
ATOM 805 C C . CYS A 1 99 ? 16.837 0.196 -27.497 1.00 96.50 99 CYS A C 1
ATOM 807 O O . CYS A 1 99 ? 17.476 1.044 -28.116 1.00 96.50 99 CYS A O 1
ATOM 809 N N . ARG A 1 100 ? 17.150 -1.103 -27.525 1.00 96.31 100 ARG A N 1
ATOM 810 C CA . ARG A 1 100 ? 18.302 -1.647 -28.264 1.00 96.31 100 ARG A CA 1
ATOM 811 C C . ARG A 1 100 ? 18.171 -1.450 -29.773 1.00 96.31 100 ARG A C 1
ATOM 813 O O . ARG A 1 100 ? 19.178 -1.278 -30.449 1.00 96.31 100 ARG A O 1
ATOM 820 N N . ALA A 1 101 ? 16.943 -1.446 -30.284 1.00 96.88 101 ALA A N 1
ATOM 821 C CA . ALA A 1 101 ? 16.641 -1.172 -31.685 1.00 96.88 101 ALA A CA 1
ATOM 822 C C . ALA A 1 101 ? 16.556 0.331 -32.026 1.00 96.88 101 ALA A C 1
ATOM 824 O O . ALA A 1 101 ? 16.323 0.671 -33.184 1.00 96.88 101 ALA A O 1
ATOM 825 N N . GLY A 1 102 ? 16.681 1.238 -31.048 1.00 95.44 102 GLY A N 1
ATOM 826 C CA . GLY A 1 102 ? 16.487 2.678 -31.262 1.00 95.44 102 GLY A CA 1
ATOM 827 C C . GLY A 1 102 ? 15.058 3.053 -31.684 1.00 95.44 102 GLY A C 1
ATOM 828 O O . GLY A 1 102 ? 14.837 4.092 -32.309 1.00 95.44 102 GLY A O 1
ATOM 829 N N . ASN A 1 103 ? 14.068 2.213 -31.373 1.00 96.88 103 ASN A N 1
ATOM 830 C CA . ASN A 1 103 ? 12.689 2.384 -31.817 1.00 96.88 103 ASN A CA 1
ATOM 831 C C . ASN A 1 103 ? 11.871 3.199 -30.801 1.00 96.88 103 ASN A C 1
ATOM 833 O O . ASN A 1 103 ? 11.256 2.655 -29.882 1.00 96.88 103 ASN A O 1
ATOM 837 N N . ARG A 1 104 ? 11.822 4.521 -31.004 1.00 94.69 104 ARG A N 1
ATOM 838 C CA . ARG A 1 104 ? 11.072 5.455 -30.141 1.00 94.69 104 ARG A CA 1
ATOM 839 C C . ARG A 1 104 ? 9.576 5.140 -30.061 1.00 94.69 104 ARG A C 1
ATOM 841 O O . ARG A 1 104 ? 8.999 5.222 -28.979 1.00 94.69 104 ARG A O 1
ATOM 848 N N . GLU A 1 105 ? 8.943 4.825 -31.189 1.00 96.00 105 GLU A N 1
ATOM 849 C CA . GLU A 1 105 ? 7.504 4.539 -31.230 1.00 96.00 105 GLU A CA 1
ATOM 850 C C . GLU A 1 105 ? 7.183 3.250 -30.464 1.00 96.00 105 GLU A C 1
ATOM 852 O O . GLU A 1 105 ? 6.234 3.215 -29.678 1.00 96.00 105 GLU A O 1
ATOM 857 N N . GLY A 1 106 ? 8.024 2.226 -30.639 1.00 97.12 106 GLY A N 1
ATOM 858 C CA . GLY A 1 106 ? 7.979 0.975 -29.888 1.00 97.12 106 GLY A CA 1
ATOM 859 C C . GLY A 1 106 ? 8.067 1.217 -28.384 1.00 97.12 106 GLY A C 1
ATOM 860 O O . GLY A 1 106 ? 7.146 0.837 -27.661 1.00 97.12 106 GLY A O 1
ATOM 861 N N . CYS A 1 107 ? 9.094 1.948 -27.929 1.00 97.19 107 CYS A N 1
ATOM 862 C CA . CYS A 1 107 ? 9.242 2.351 -26.527 1.00 97.19 107 CYS A CA 1
ATOM 863 C C . CYS A 1 107 ? 7.964 3.011 -25.991 1.00 97.19 107 CYS A C 1
ATOM 865 O O . CYS A 1 107 ? 7.409 2.561 -24.990 1.00 97.19 107 CYS A O 1
ATOM 867 N N . PHE A 1 108 ? 7.432 4.022 -26.682 1.00 96.12 108 PHE A N 1
ATOM 868 C CA . PHE A 1 108 ? 6.237 4.727 -26.217 1.00 96.12 108 PHE A CA 1
ATOM 869 C C . PHE A 1 108 ? 5.014 3.803 -26.104 1.00 96.12 108 PHE A C 1
ATOM 871 O O . PHE A 1 108 ? 4.338 3.806 -25.075 1.00 96.12 108 PHE A O 1
ATOM 878 N N . LYS A 1 109 ? 4.750 2.969 -27.121 1.00 96.88 109 LYS A N 1
ATOM 879 C CA . LYS A 1 109 ? 3.628 2.013 -27.106 1.00 96.88 109 LYS A CA 1
ATOM 880 C C . LYS A 1 109 ? 3.755 1.009 -25.963 1.00 96.88 109 LYS A C 1
ATOM 882 O O . LYS A 1 109 ? 2.807 0.844 -25.197 1.00 96.88 109 LYS A O 1
ATOM 887 N N . THR A 1 110 ? 4.926 0.391 -25.811 1.00 97.44 110 THR A N 1
ATOM 888 C CA . THR A 1 110 ? 5.168 -0.568 -24.718 1.00 97.44 110 THR A CA 1
ATOM 889 C C . THR A 1 110 ? 5.074 0.070 -23.346 1.00 97.44 110 THR A C 1
ATOM 891 O O . THR A 1 110 ? 4.542 -0.541 -22.431 1.00 97.44 110 THR A O 1
ATOM 894 N N . PHE A 1 111 ? 5.495 1.323 -23.188 1.00 97.25 111 PHE A N 1
ATOM 895 C CA . PHE A 1 111 ? 5.373 2.002 -21.905 1.00 97.25 111 PHE A CA 1
ATOM 896 C C . PHE A 1 111 ? 3.919 2.292 -21.521 1.00 97.25 111 PHE A C 1
ATOM 898 O O . PHE A 1 111 ? 3.543 2.137 -20.361 1.00 97.25 111 PHE A O 1
ATOM 905 N N . GLN A 1 112 ? 3.064 2.644 -22.486 1.00 94.31 112 GLN A N 1
ATOM 906 C CA . GLN A 1 112 ? 1.628 2.769 -22.216 1.00 94.31 112 GLN A CA 1
ATOM 907 C C . GLN A 1 112 ? 1.011 1.428 -21.807 1.00 94.31 112 GLN A C 1
ATOM 909 O O . GLN A 1 112 ? 0.184 1.395 -20.894 1.00 94.31 112 GLN A O 1
ATOM 914 N N . GLN A 1 113 ? 1.421 0.325 -22.441 1.00 94.56 113 GLN A N 1
ATOM 915 C CA . GLN A 1 113 ? 0.956 -1.006 -22.054 1.00 94.56 113 GLN A CA 1
ATOM 916 C C . GLN A 1 113 ? 1.464 -1.399 -20.662 1.00 94.56 113 GLN A C 1
ATOM 918 O O . GLN A 1 113 ? 0.671 -1.828 -19.828 1.00 94.56 113 GLN A O 1
ATOM 923 N N . LEU A 1 114 ? 2.738 -1.139 -20.365 1.00 96.56 114 LEU A N 1
ATOM 924 C CA . LEU A 1 114 ? 3.333 -1.339 -19.046 1.00 96.56 114 LEU A CA 1
ATOM 925 C C . LEU A 1 114 ? 2.523 -0.638 -17.951 1.00 96.56 114 LEU A C 1
ATOM 927 O O . LEU A 1 114 ? 2.194 -1.262 -16.943 1.00 96.56 114 LEU A O 1
ATOM 931 N N . LYS A 1 115 ? 2.155 0.636 -18.151 1.00 91.69 115 LYS A N 1
ATOM 932 C CA . LYS A 1 115 ? 1.347 1.388 -17.175 1.00 91.69 115 LYS A CA 1
ATOM 933 C C . LYS A 1 115 ? -0.021 0.748 -16.938 1.00 91.69 115 LYS A C 1
ATOM 935 O O . LYS A 1 115 ? -0.489 0.719 -15.802 1.00 91.69 115 LYS A O 1
ATOM 940 N N . ARG A 1 116 ? -0.654 0.208 -17.986 1.00 90.81 116 ARG A N 1
ATOM 941 C CA . ARG A 1 116 ? -1.940 -0.502 -17.873 1.00 90.81 116 ARG A CA 1
ATOM 942 C C . ARG A 1 116 ? -1.803 -1.797 -17.079 1.00 90.81 116 ARG A C 1
ATOM 944 O O . ARG A 1 116 ? -2.606 -2.027 -16.177 1.00 90.81 116 ARG A O 1
ATOM 951 N N . GLU A 1 117 ? -0.790 -2.607 -17.378 1.00 94.56 117 GLU A N 1
ATOM 952 C CA . GLU A 1 117 ? -0.537 -3.863 -16.660 1.00 94.56 117 GLU A CA 1
ATOM 953 C C . GLU A 1 117 ? -0.185 -3.610 -15.189 1.00 94.56 117 GLU A C 1
ATOM 955 O O . GLU A 1 117 ? -0.707 -4.286 -14.302 1.00 94.56 117 GLU A O 1
ATOM 960 N N . TYR A 1 118 ? 0.630 -2.587 -14.913 1.00 91.31 118 TYR A N 1
ATOM 961 C CA . TYR A 1 118 ? 0.955 -2.165 -13.551 1.00 91.31 118 TYR A CA 1
ATOM 962 C C . TYR A 1 118 ? -0.292 -1.716 -12.778 1.00 91.31 118 TYR A C 1
ATOM 964 O O . TYR A 1 118 ? -0.526 -2.187 -11.666 1.00 91.31 118 TYR A O 1
ATOM 972 N N . ALA A 1 119 ? -1.138 -0.867 -13.370 1.00 82.81 119 ALA A N 1
ATOM 973 C CA . ALA A 1 119 ? -2.372 -0.411 -12.730 1.00 82.81 119 ALA A CA 1
ATOM 974 C C . ALA A 1 119 ? -3.351 -1.568 -12.456 1.00 82.81 119 ALA A C 1
ATOM 976 O O . ALA A 1 119 ? -3.972 -1.623 -11.391 1.00 82.81 119 ALA A O 1
ATOM 977 N N . ALA A 1 120 ? -3.472 -2.518 -13.390 1.00 86.44 120 ALA A N 1
ATOM 978 C CA . ALA A 1 120 ? -4.302 -3.707 -13.217 1.00 86.44 120 ALA A CA 1
ATOM 979 C C . ALA A 1 120 ? -3.793 -4.602 -12.076 1.00 86.44 120 ALA A C 1
ATOM 981 O O . ALA A 1 120 ? -4.590 -5.050 -11.245 1.00 86.44 120 ALA A O 1
ATOM 982 N N . LEU A 1 121 ? -2.476 -4.826 -12.012 1.00 90.50 121 LEU A N 1
ATOM 983 C CA . LEU A 1 121 ? -1.834 -5.572 -10.934 1.00 90.50 121 LEU A CA 1
ATOM 984 C C . LEU A 1 121 ? -2.035 -4.883 -9.581 1.00 90.50 121 LEU A C 1
ATOM 986 O O . LEU A 1 121 ? -2.532 -5.525 -8.658 1.00 90.50 121 LEU A O 1
ATOM 990 N N . LYS A 1 122 ? -1.708 -3.587 -9.479 1.00 85.69 122 LYS A N 1
ATOM 991 C CA . LYS A 1 122 ? -1.839 -2.785 -8.252 1.00 85.69 122 LYS A CA 1
ATOM 992 C C . LYS A 1 122 ? -3.258 -2.868 -7.691 1.00 85.69 122 LYS A C 1
ATOM 994 O O . LYS A 1 122 ? -3.441 -3.303 -6.560 1.00 85.69 122 LYS A O 1
ATOM 999 N N . LYS A 1 123 ? -4.274 -2.615 -8.522 1.00 83.12 123 LYS A N 1
ATOM 1000 C CA . LYS A 1 123 ? -5.689 -2.705 -8.120 1.00 83.12 123 LYS A CA 1
ATOM 1001 C C . LYS A 1 123 ? -6.073 -4.085 -7.568 1.00 83.12 123 LYS A C 1
ATOM 1003 O O . LYS A 1 123 ? -6.863 -4.198 -6.631 1.00 83.12 123 LYS A O 1
ATOM 1008 N N . LYS A 1 124 ? -5.568 -5.161 -8.177 1.00 83.88 124 LYS A N 1
ATOM 1009 C CA . LYS A 1 124 ? -5.880 -6.539 -7.764 1.00 83.88 124 LYS A CA 1
ATOM 1010 C C . LYS A 1 124 ? -5.140 -6.942 -6.493 1.00 83.88 124 LYS A C 1
ATOM 1012 O O . LYS A 1 124 ? -5.743 -7.589 -5.640 1.00 83.88 124 LYS A O 1
ATOM 1017 N N . LEU A 1 125 ? -3.880 -6.542 -6.354 1.00 83.31 125 LEU A N 1
ATOM 1018 C CA . LEU A 1 125 ? -3.097 -6.753 -5.143 1.00 83.31 125 LEU A CA 1
ATOM 1019 C C . LEU A 1 125 ? -3.648 -5.934 -3.969 1.00 83.31 125 LEU A C 1
ATOM 1021 O O . LEU A 1 125 ? -3.773 -6.466 -2.877 1.00 83.31 125 LEU A O 1
ATOM 1025 N N . GLU A 1 126 ? -4.091 -4.695 -4.174 1.00 81.44 126 GLU A N 1
ATOM 1026 C CA . GLU A 1 126 ? -4.799 -3.914 -3.145 1.00 81.44 126 GLU A CA 1
ATOM 1027 C C . GLU A 1 126 ? -6.085 -4.607 -2.686 1.00 81.44 126 GLU A C 1
ATOM 1029 O O . GLU A 1 126 ? -6.371 -4.678 -1.494 1.00 81.44 126 GLU A O 1
ATOM 1034 N N . ALA A 1 127 ? -6.853 -5.175 -3.619 1.00 76.81 127 ALA A N 1
ATOM 1035 C CA . ALA A 1 127 ? -8.026 -5.979 -3.285 1.00 76.81 127 ALA A CA 1
ATOM 1036 C C . ALA A 1 127 ? -7.668 -7.301 -2.575 1.00 76.81 127 ALA A C 1
ATOM 1038 O O . ALA A 1 127 ? -8.485 -7.823 -1.817 1.00 76.81 127 ALA A O 1
ATOM 1039 N N . TYR A 1 128 ? -6.472 -7.845 -2.810 1.00 73.38 128 TYR A N 1
ATOM 1040 C CA . TYR A 1 128 ? -5.954 -9.030 -2.126 1.00 73.38 128 TYR A CA 1
ATOM 1041 C C . TYR A 1 128 ? -5.501 -8.711 -0.695 1.00 73.38 128 TYR A C 1
ATOM 1043 O O . TYR A 1 128 ? -5.936 -9.373 0.245 1.00 73.38 128 TYR A O 1
ATOM 1051 N N . PHE A 1 129 ? -4.725 -7.641 -0.520 1.00 71.38 129 PHE A N 1
ATOM 1052 C CA . PHE A 1 129 ? -4.256 -7.141 0.776 1.00 71.38 129 PHE A CA 1
ATOM 1053 C C . PHE A 1 129 ? -5.313 -6.342 1.541 1.00 71.38 129 PHE A C 1
ATOM 1055 O O . PHE A 1 129 ? -5.041 -5.823 2.625 1.00 71.38 129 PHE A O 1
ATOM 1062 N N . GLN A 1 130 ? -6.534 -6.234 1.009 1.00 65.06 130 GLN A N 1
ATOM 1063 C CA . GLN A 1 130 ? -7.572 -5.404 1.595 1.00 65.06 130 GLN A CA 1
ATOM 1064 C C . GLN A 1 130 ? -7.882 -5.831 3.031 1.00 65.06 130 GLN A C 1
ATOM 1066 O O . GLN A 1 130 ? -8.554 -6.827 3.309 1.00 65.06 130 GLN A O 1
ATOM 1071 N N . GLY A 1 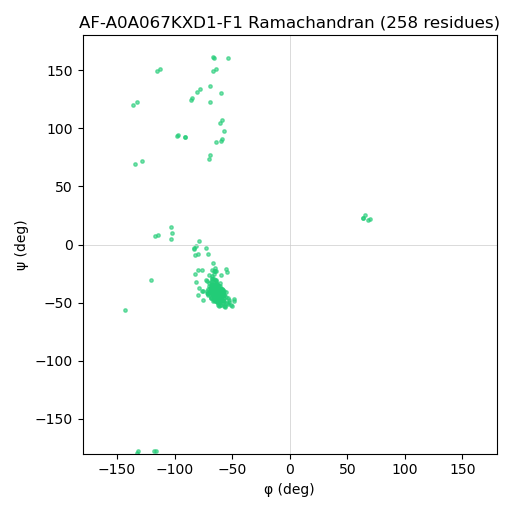131 ? -7.431 -4.980 3.946 1.00 58.00 131 GLY A N 1
ATOM 1072 C CA . GLY A 1 131 ? -7.728 -5.056 5.358 1.00 58.00 131 GLY A CA 1
ATOM 1073 C C . GLY A 1 131 ? -7.893 -3.680 5.979 1.00 58.00 131 GLY A C 1
ATOM 1074 O O . GLY A 1 131 ? -8.934 -3.438 6.561 1.00 58.00 131 GLY A O 1
ATOM 1075 N N . LEU A 1 132 ? -6.916 -2.777 5.892 1.00 56.41 132 LEU A N 1
ATOM 1076 C CA . LEU A 1 132 ? -6.860 -1.637 6.826 1.00 56.41 132 LEU A CA 1
ATOM 1077 C C . LEU A 1 132 ? -6.911 -0.252 6.175 1.00 56.41 132 LEU A C 1
ATOM 1079 O O . LEU A 1 132 ? -7.474 0.649 6.796 1.00 56.41 132 LEU A O 1
ATOM 1083 N N . LEU A 1 133 ? -6.400 -0.102 4.949 1.00 64.31 133 LEU A N 1
ATOM 1084 C CA . LEU A 1 133 ? -6.360 1.164 4.212 1.00 64.31 133 LEU A CA 1
ATOM 1085 C C . LEU A 1 133 ? -7.223 1.110 2.933 1.00 64.31 133 LEU A C 1
ATOM 1087 O O . LEU A 1 133 ? -7.416 0.032 2.365 1.00 64.31 133 LEU A O 1
ATOM 1091 N N . ASP A 1 134 ? -7.798 2.239 2.516 1.00 69.69 134 ASP A N 1
ATOM 1092 C CA . ASP A 1 134 ? -8.551 2.412 1.264 1.00 69.69 134 ASP A CA 1
ATOM 1093 C C . ASP A 1 134 ? -7.863 3.406 0.302 1.00 69.69 134 ASP A C 1
ATOM 1095 O O . ASP A 1 134 ? -6.770 3.900 0.577 1.00 69.69 134 ASP A O 1
ATOM 1099 N N . GLU A 1 135 ? -8.496 3.675 -0.848 1.00 64.12 135 GLU A N 1
ATOM 1100 C CA . GLU A 1 135 ? -7.973 4.537 -1.923 1.00 64.12 135 GLU A CA 1
ATOM 1101 C C . GLU A 1 135 ? -7.594 5.955 -1.451 1.00 64.12 135 GLU A C 1
ATOM 1103 O O . GLU A 1 135 ? -6.769 6.607 -2.088 1.00 64.12 135 GLU A O 1
ATOM 1108 N N . GLN A 1 136 ? -8.130 6.433 -0.320 1.00 74.69 136 GLN A N 1
ATOM 1109 C CA . GLN A 1 136 ? -7.770 7.743 0.225 1.00 74.69 136 GLN A CA 1
ATOM 1110 C C . GLN A 1 136 ? -6.302 7.812 0.664 1.00 74.69 136 GLN A C 1
ATOM 1112 O O . GLN A 1 136 ? -5.698 8.880 0.584 1.00 74.69 136 GLN A O 1
ATOM 1117 N N . PHE A 1 137 ? -5.715 6.697 1.113 1.00 73.12 137 PHE A N 1
ATOM 1118 C CA . PHE A 1 137 ? -4.301 6.664 1.495 1.00 73.12 137 PHE A CA 1
ATOM 1119 C C . PHE A 1 137 ? -3.386 6.814 0.272 1.00 73.12 137 PHE A C 1
ATOM 1121 O O . PHE A 1 137 ? -2.401 7.541 0.335 1.00 73.12 137 PHE A O 1
ATOM 1128 N N . LEU A 1 138 ? -3.766 6.226 -0.868 1.00 63.91 138 LEU A N 1
ATOM 1129 C CA . LEU A 1 138 ? -3.036 6.388 -2.131 1.00 63.91 138 LEU A CA 1
ATOM 1130 C C . LEU A 1 138 ? -3.038 7.847 -2.594 1.00 63.91 138 LEU A C 1
ATOM 1132 O O . LEU A 1 138 ? -2.013 8.362 -3.021 1.00 63.91 138 LEU A O 1
ATOM 1136 N N . GLN A 1 139 ? -4.176 8.531 -2.458 1.00 68.06 139 GLN A N 1
ATOM 1137 C CA . GLN A 1 139 ? -4.270 9.958 -2.771 1.00 68.06 139 GLN A CA 1
ATOM 1138 C C . GLN A 1 139 ? -3.370 10.806 -1.865 1.00 68.06 139 GLN A C 1
ATOM 1140 O O . GLN A 1 139 ? -2.833 11.808 -2.319 1.00 68.06 139 GLN A O 1
ATOM 1145 N N . LEU A 1 140 ? -3.186 10.421 -0.595 1.00 74.44 140 LEU A N 1
ATOM 1146 C CA . LEU A 1 140 ? -2.221 11.095 0.278 1.00 74.44 140 LEU A CA 1
ATOM 1147 C C . LEU A 1 140 ? -0.782 10.876 -0.198 1.00 74.44 140 LEU A C 1
ATOM 1149 O O . LEU A 1 140 ? -0.003 11.825 -0.175 1.00 74.44 140 LEU A O 1
ATOM 1153 N N . GLU A 1 141 ? -0.435 9.666 -0.644 1.00 66.25 141 GLU A N 1
ATOM 1154 C CA . GLU A 1 141 ? 0.887 9.380 -1.220 1.00 66.25 141 GLU A CA 1
ATOM 1155 C C . GLU A 1 141 ? 1.154 10.177 -2.499 1.00 66.25 141 GLU A C 1
ATOM 1157 O O . GLU A 1 141 ? 2.259 10.680 -2.678 1.00 66.25 141 GLU A O 1
ATOM 1162 N N . GLU A 1 142 ? 0.153 10.351 -3.363 1.00 69.19 142 GLU A N 1
ATOM 1163 C CA . GLU A 1 142 ? 0.271 11.144 -4.597 1.00 69.19 142 GLU A CA 1
ATOM 1164 C C . GLU A 1 142 ? 0.527 12.639 -4.344 1.00 69.19 142 GLU A C 1
ATOM 1166 O O . GLU A 1 142 ? 1.055 13.325 -5.217 1.00 69.19 142 GLU A O 1
ATOM 1171 N N . LEU A 1 143 ? 0.171 13.148 -3.162 1.00 71.94 143 LEU A N 1
ATOM 1172 C CA . LEU A 1 143 ? 0.446 14.529 -2.752 1.00 71.94 143 LEU A CA 1
ATOM 1173 C C . LEU A 1 143 ? 1.867 14.723 -2.203 1.00 71.94 143 LEU A C 1
ATOM 1175 O O . LEU A 1 143 ? 2.268 15.860 -1.956 1.00 71.94 143 LEU A O 1
ATOM 1179 N N . GLN A 1 144 ? 2.616 13.642 -1.983 1.00 70.12 144 GLN A N 1
ATOM 1180 C CA . GLN A 1 144 ? 4.000 13.704 -1.535 1.00 70.12 144 GLN A CA 1
ATOM 1181 C C . GLN A 1 144 ? 4.942 13.882 -2.730 1.00 70.12 144 GLN A C 1
ATOM 1183 O O . GLN A 1 144 ? 4.940 13.073 -3.656 1.00 70.12 144 GLN A O 1
ATOM 1188 N N . ASP A 1 145 ? 5.790 14.908 -2.688 1.00 68.19 145 ASP A N 1
ATOM 1189 C CA . ASP A 1 145 ? 6.772 15.206 -3.733 1.00 68.19 145 ASP A CA 1
ATOM 1190 C C . ASP A 1 145 ? 8.166 15.496 -3.147 1.00 68.19 145 ASP A C 1
ATOM 1192 O O . ASP A 1 145 ? 8.376 15.452 -1.933 1.00 68.19 145 ASP A O 1
ATOM 1196 N N . ASP A 1 146 ? 9.143 15.786 -4.010 1.00 69.31 146 ASP A N 1
ATOM 1197 C CA . ASP A 1 146 ? 10.517 16.090 -3.586 1.00 69.31 146 ASP A CA 1
ATOM 1198 C C . ASP A 1 146 ? 10.619 17.383 -2.751 1.00 69.31 146 ASP A C 1
ATOM 1200 O O . ASP A 1 146 ? 11.598 17.569 -2.023 1.00 69.31 146 ASP A O 1
ATOM 1204 N N . ALA A 1 147 ? 9.629 18.281 -2.838 1.00 75.88 147 ALA A N 1
ATOM 1205 C CA . ALA A 1 147 ? 9.565 19.498 -2.032 1.00 75.88 147 ALA A CA 1
ATOM 1206 C C . ALA A 1 147 ? 8.974 19.234 -0.636 1.00 75.88 147 ALA A C 1
ATOM 1208 O O . ALA A 1 147 ? 9.304 19.956 0.308 1.00 75.88 147 ALA A O 1
ATOM 1209 N N . ASN A 1 148 ? 8.152 18.191 -0.485 1.00 74.25 148 ASN A N 1
ATOM 1210 C CA . ASN A 1 148 ? 7.612 17.736 0.792 1.00 74.25 148 ASN A CA 1
ATOM 1211 C C . ASN A 1 148 ? 7.701 16.203 0.963 1.00 74.25 148 ASN A C 1
ATOM 1213 O O . ASN A 1 148 ? 6.676 15.518 1.001 1.00 74.25 148 ASN A O 1
ATOM 1217 N N . PRO A 1 149 ? 8.913 15.640 1.122 1.00 70.44 149 PRO A N 1
ATOM 1218 C CA . PRO A 1 149 ? 9.144 14.193 1.079 1.00 70.44 149 PRO A CA 1
ATOM 1219 C C . PRO A 1 149 ? 8.605 13.421 2.294 1.00 70.44 149 PRO A C 1
ATOM 1221 O O . PRO A 1 149 ? 8.619 12.193 2.273 1.00 70.44 149 PRO A O 1
ATOM 1224 N N . ASN A 1 150 ? 8.140 14.109 3.343 1.00 78.12 150 ASN A N 1
ATOM 1225 C CA . ASN A 1 150 ? 7.613 13.496 4.569 1.00 78.12 150 ASN A CA 1
ATOM 1226 C C . ASN A 1 150 ? 6.112 13.756 4.771 1.00 78.12 150 ASN A C 1
ATOM 1228 O O . ASN A 1 150 ? 5.581 13.421 5.830 1.00 78.12 150 ASN A O 1
ATOM 1232 N N . PHE A 1 151 ? 5.423 14.339 3.783 1.00 83.69 151 PHE A N 1
ATOM 1233 C CA . PHE A 1 151 ? 4.021 14.751 3.899 1.00 83.69 151 PHE A CA 1
ATOM 1234 C C . PHE A 1 151 ? 3.114 13.657 4.482 1.00 83.69 151 PHE A C 1
ATOM 1236 O O . PHE A 1 151 ? 2.360 13.902 5.426 1.00 83.69 151 PHE A O 1
ATOM 1243 N N . VAL A 1 152 ? 3.201 12.431 3.961 1.00 76.88 152 VAL A N 1
ATOM 1244 C CA . VAL A 1 152 ? 2.334 11.327 4.397 1.00 76.88 152 VAL A CA 1
ATOM 1245 C C . VAL A 1 152 ? 2.658 10.919 5.834 1.00 76.88 152 VAL A C 1
ATOM 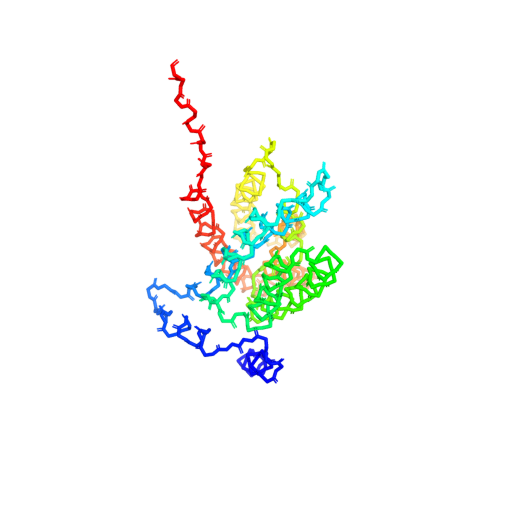1247 O O . VAL A 1 152 ? 1.746 10.670 6.624 1.00 76.88 152 VAL A O 1
ATOM 1250 N N . GLU A 1 153 ? 3.942 10.895 6.206 1.00 83.00 153 GLU A N 1
ATOM 1251 C CA . GLU A 1 153 ? 4.376 10.582 7.574 1.00 83.00 153 GLU A CA 1
ATOM 1252 C C . GLU A 1 153 ? 3.907 11.650 8.570 1.00 83.00 153 GLU A C 1
ATOM 1254 O O . GLU A 1 153 ? 3.438 11.315 9.661 1.00 83.00 153 GLU A O 1
ATOM 1259 N N . GLU A 1 154 ? 3.952 12.926 8.189 1.00 89.94 154 GLU A N 1
ATOM 1260 C CA . GLU A 1 154 ? 3.450 14.039 8.999 1.00 89.94 154 GLU A CA 1
ATOM 1261 C C . GLU A 1 154 ? 1.934 13.954 9.210 1.00 89.94 154 GLU A C 1
ATOM 1263 O O . GLU A 1 154 ? 1.457 14.059 10.347 1.00 89.94 154 GLU A O 1
ATOM 1268 N N . VAL A 1 155 ? 1.172 13.695 8.142 1.00 90.56 155 VAL A N 1
ATOM 1269 C CA . VAL A 1 155 ? -0.288 13.521 8.203 1.00 90.56 155 VAL A CA 1
ATOM 1270 C C . VAL A 1 155 ? -0.660 12.340 9.101 1.00 90.56 155 VAL A C 1
ATOM 1272 O O . VAL A 1 155 ? -1.543 12.462 9.956 1.00 90.56 155 VAL A O 1
ATOM 1275 N N . VAL A 1 156 ? 0.027 11.204 8.967 1.00 88.25 156 VAL A N 1
ATOM 1276 C CA . VAL A 1 156 ? -0.228 10.032 9.816 1.00 88.25 156 VAL A CA 1
ATOM 1277 C C . VAL A 1 156 ? 0.197 10.279 11.269 1.00 88.25 156 VAL A C 1
ATOM 1279 O O . VAL A 1 156 ? -0.504 9.876 12.200 1.00 88.25 156 VAL A O 1
ATOM 1282 N N . THR A 1 157 ? 1.297 10.993 11.500 1.00 91.06 157 THR A N 1
ATOM 1283 C CA . THR A 1 157 ? 1.739 11.361 12.855 1.00 91.06 157 THR A CA 1
ATOM 1284 C C . THR A 1 157 ? 0.718 12.267 13.545 1.00 91.06 157 THR A C 1
ATOM 1286 O O . THR A 1 157 ? 0.392 12.064 14.721 1.00 91.06 157 THR A O 1
ATOM 1289 N N . LEU A 1 158 ? 0.153 13.230 12.810 1.00 93.56 158 LEU A N 1
ATOM 1290 C CA . LEU A 1 158 ? -0.949 14.063 13.288 1.00 93.56 158 LEU A CA 1
ATOM 1291 C C . LEU A 1 158 ? -2.177 13.210 13.632 1.00 93.56 158 LEU A C 1
ATOM 1293 O O . LEU A 1 158 ? -2.731 13.351 14.727 1.00 93.56 158 LEU A O 1
ATOM 1297 N N . TYR A 1 159 ? -2.547 12.277 12.749 1.00 94.81 159 TYR A N 1
ATOM 1298 C CA . TYR A 1 159 ? -3.629 11.324 12.993 1.00 94.81 159 TYR A CA 1
ATOM 1299 C C . TYR A 1 159 ? -3.418 10.534 14.290 1.00 94.81 159 TYR A C 1
ATOM 1301 O O . TYR A 1 159 ? -4.351 10.424 15.086 1.00 94.81 159 TYR A O 1
ATOM 1309 N N . TYR A 1 160 ? -2.211 10.030 14.565 1.00 93.00 160 TYR A N 1
ATOM 1310 C CA . TYR A 1 160 ? -1.935 9.290 15.801 1.00 93.00 160 TYR A CA 1
ATOM 1311 C C . TYR A 1 160 ? -2.117 10.129 17.057 1.00 93.00 160 TYR A C 1
ATOM 1313 O O . TYR A 1 160 ? -2.701 9.656 18.038 1.00 93.00 160 TYR A O 1
ATOM 1321 N N . ARG A 1 161 ? -1.625 11.369 17.035 1.00 94.25 161 ARG A N 1
ATOM 1322 C CA . ARG A 1 161 ? -1.748 12.291 18.165 1.00 94.25 161 ARG A CA 1
ATOM 1323 C C . ARG A 1 161 ? -3.214 12.586 18.468 1.00 94.25 161 ARG A C 1
ATOM 1325 O O . ARG A 1 161 ? -3.641 12.494 19.622 1.00 94.25 161 ARG A O 1
ATOM 1332 N N . ASP A 1 162 ? -3.987 12.899 17.435 1.00 93.38 162 ASP A N 1
ATOM 1333 C CA . ASP A 1 162 ? -5.400 13.239 17.580 1.00 93.38 162 ASP A CA 1
ATOM 1334 C C . ASP A 1 162 ? -6.231 12.015 17.990 1.00 93.38 162 ASP A C 1
ATOM 1336 O O . ASP A 1 162 ? -7.086 12.110 18.877 1.00 93.38 162 ASP A O 1
ATOM 1340 N N . SER A 1 163 ? -5.920 10.847 17.423 1.00 95.19 163 SER A N 1
ATOM 1341 C CA . SER A 1 163 ? -6.565 9.572 17.745 1.00 95.19 163 SER A CA 1
ATOM 1342 C C . SER A 1 163 ? -6.324 9.149 19.189 1.00 95.19 163 SER A C 1
ATOM 1344 O O . SER A 1 163 ? -7.266 8.733 19.857 1.00 95.19 163 SER A O 1
ATOM 1346 N N . ALA A 1 164 ? -5.104 9.303 19.718 1.00 95.19 164 ALA A N 1
ATOM 1347 C CA . ALA A 1 164 ? -4.804 8.978 21.115 1.00 95.19 164 ALA A CA 1
ATOM 1348 C C . ALA A 1 164 ? -5.679 9.785 22.089 1.00 95.19 164 ALA A C 1
ATOM 1350 O O . ALA A 1 164 ? -6.255 9.227 23.026 1.00 95.19 164 ALA A O 1
ATOM 1351 N N . ARG A 1 165 ? -5.851 11.088 21.825 1.00 96.00 165 ARG A N 1
ATOM 1352 C CA . ARG A 1 165 ? -6.739 11.954 22.616 1.00 96.00 165 ARG A CA 1
ATOM 1353 C C . ARG A 1 165 ? -8.204 11.528 22.495 1.00 96.00 165 ARG A C 1
ATOM 1355 O O . ARG A 1 165 ? -8.923 11.522 23.491 1.00 96.00 165 ARG A O 1
ATOM 1362 N N . LEU A 1 166 ? -8.659 11.187 21.289 1.00 95.88 166 LEU A N 1
ATOM 1363 C CA . LEU A 1 166 ? -10.040 10.754 21.055 1.00 95.88 166 LEU A CA 1
ATOM 1364 C C . LEU A 1 166 ? -10.355 9.423 21.736 1.00 95.88 166 LEU A C 1
ATOM 1366 O O . LEU A 1 166 ? -11.385 9.324 22.398 1.00 95.88 166 LEU A O 1
ATOM 1370 N N . ILE A 1 167 ? -9.464 8.436 21.626 1.00 97.38 167 ILE A N 1
ATOM 1371 C CA . ILE A 1 167 ? -9.600 7.130 22.283 1.00 97.38 167 ILE A CA 1
ATOM 1372 C C . ILE A 1 167 ? -9.746 7.319 23.795 1.00 97.38 167 ILE A C 1
ATOM 1374 O O . ILE A 1 167 ? -10.706 6.809 24.369 1.00 97.38 167 ILE A O 1
ATOM 1378 N N . LEU A 1 168 ? -8.876 8.122 24.415 1.00 96.56 168 LEU A N 1
ATOM 1379 C CA . LEU A 1 168 ? -8.944 8.406 25.850 1.00 96.56 168 LEU A CA 1
ATOM 1380 C C . LEU A 1 168 ? -10.270 9.077 26.248 1.00 96.56 168 LEU A C 1
ATOM 1382 O O . LEU A 1 168 ? -10.905 8.686 27.226 1.00 96.56 168 LEU A O 1
ATOM 1386 N N . ASN A 1 169 ? -10.721 10.069 25.477 1.00 96.50 169 ASN A N 1
ATOM 1387 C CA . ASN A 1 169 ? -11.988 10.754 25.740 1.00 96.50 169 ASN A CA 1
ATOM 1388 C C . ASN A 1 169 ? -13.196 9.809 25.630 1.00 96.50 169 ASN A C 1
ATOM 1390 O O . ASN A 1 169 ? -14.158 9.954 26.388 1.00 96.50 169 ASN A O 1
ATOM 1394 N N . ILE A 1 170 ? -13.161 8.857 24.692 1.00 96.56 170 ILE A N 1
ATOM 1395 C CA . ILE A 1 170 ? -14.210 7.845 24.519 1.00 96.56 170 ILE A CA 1
ATOM 1396 C C . ILE A 1 170 ? -14.180 6.838 25.675 1.00 96.56 170 ILE A C 1
ATOM 1398 O O . ILE A 1 170 ? -15.240 6.531 26.217 1.00 96.56 170 ILE A O 1
ATOM 1402 N N . GLU A 1 171 ? -13.000 6.380 26.106 1.00 95.81 171 GLU A N 1
ATOM 1403 C CA . GLU A 1 171 ? -12.838 5.510 27.285 1.00 95.81 171 GLU A CA 1
ATOM 1404 C C . GLU A 1 171 ? -13.448 6.145 28.534 1.00 95.81 171 GLU A C 1
ATOM 1406 O O . GLU A 1 171 ? -14.350 5.575 29.150 1.00 95.81 171 GLU A O 1
ATOM 1411 N N . GLN A 1 172 ? -13.055 7.383 28.834 1.00 95.75 172 GLN A N 1
ATOM 1412 C CA . GLN A 1 172 ? -13.595 8.128 29.970 1.00 95.75 172 GLN A CA 1
ATOM 1413 C C . GLN A 1 172 ? -15.109 8.342 29.864 1.00 95.75 172 GLN A C 1
ATOM 1415 O O . GLN A 1 172 ? -15.813 8.340 30.873 1.00 95.75 172 GLN A O 1
ATOM 1420 N N . ALA A 1 173 ? -15.637 8.556 28.657 1.00 94.69 173 ALA A N 1
ATOM 1421 C CA . ALA A 1 173 ? -17.073 8.706 28.449 1.00 94.69 173 ALA A CA 1
ATOM 1422 C C . ALA A 1 173 ? -17.829 7.380 28.651 1.00 94.69 173 ALA A C 1
ATOM 1424 O O . ALA A 1 173 ? -18.925 7.408 29.210 1.00 94.69 173 ALA A O 1
ATOM 1425 N N . LEU A 1 174 ? -17.247 6.238 28.268 1.00 93.44 174 LEU A N 1
ATOM 1426 C CA . LEU A 1 174 ? -17.816 4.897 28.467 1.00 93.44 174 LEU A CA 1
ATOM 1427 C C . LEU A 1 174 ? -17.884 4.484 29.947 1.00 93.44 174 LEU A C 1
ATOM 1429 O O . LEU A 1 174 ? -18.790 3.743 30.345 1.00 93.44 174 LEU A O 1
ATOM 1433 N N . GLU A 1 175 ? -16.971 4.977 30.779 1.00 92.25 175 GLU A N 1
ATOM 1434 C CA . GLU A 1 175 ? -16.933 4.684 32.218 1.00 92.25 175 GLU A CA 1
ATOM 1435 C C . GLU A 1 175 ? -17.988 5.451 33.032 1.00 92.25 175 GLU A C 1
ATOM 1437 O O . GLU A 1 175 ? -18.392 5.000 34.107 1.00 92.25 175 GLU A O 1
ATOM 1442 N N . ARG A 1 176 ? -18.500 6.575 32.511 1.00 90.62 176 ARG A N 1
ATOM 1443 C CA . ARG A 1 176 ? -19.484 7.411 33.215 1.00 90.62 176 ARG A CA 1
ATOM 1444 C C . ARG A 1 176 ? -20.836 6.712 33.409 1.00 90.62 176 ARG A C 1
ATOM 1446 O O . ARG A 1 176 ? -21.284 5.892 32.596 1.00 90.62 176 ARG A O 1
ATOM 1453 N N . LYS A 1 177 ? -21.499 7.083 34.512 1.00 88.88 177 LYS A N 1
ATOM 1454 C CA . LYS A 1 177 ? -22.869 6.690 34.869 1.00 88.88 177 LYS A CA 1
ATOM 1455 C C . LYS A 1 177 ? -23.666 7.939 35.297 1.00 88.88 177 LYS A C 1
ATOM 1457 O O . LYS A 1 177 ? -23.235 8.593 36.245 1.00 88.88 177 LYS A O 1
ATOM 1462 N N . PRO A 1 178 ? -24.800 8.265 34.645 1.00 87.75 178 PRO A N 1
ATOM 1463 C CA . PRO A 1 178 ? -25.350 7.614 33.451 1.00 87.75 178 PRO A CA 1
ATOM 1464 C C . PRO A 1 178 ? -24.464 7.826 32.210 1.00 87.75 178 PRO A C 1
ATOM 1466 O O . PRO A 1 178 ? -23.605 8.705 32.187 1.00 87.75 178 PRO A O 1
ATOM 1469 N N . LEU A 1 179 ? -24.649 6.981 31.191 1.00 92.44 179 LEU A N 1
ATOM 1470 C CA . LEU A 1 179 ? -23.890 7.072 29.945 1.00 92.44 179 LEU A CA 1
ATOM 1471 C C . LEU A 1 179 ? -24.481 8.153 29.033 1.00 92.44 179 LEU A C 1
ATOM 1473 O O . LEU A 1 179 ? -25.683 8.153 28.783 1.00 92.44 179 LEU A O 1
ATOM 1477 N N . ASP A 1 180 ? -23.633 9.032 28.503 1.00 95.75 180 ASP A N 1
ATOM 1478 C CA . ASP A 1 180 ? -24.034 10.071 27.550 1.00 95.75 180 ASP A CA 1
ATOM 1479 C C . ASP A 1 180 ? -23.768 9.608 26.109 1.00 95.75 180 ASP A C 1
ATOM 1481 O O . ASP A 1 180 ? -22.661 9.736 25.577 1.00 95.75 180 ASP A O 1
ATOM 1485 N N . PHE A 1 181 ? -24.798 9.041 25.477 1.00 95.94 181 PHE A N 1
ATOM 1486 C CA . PHE A 1 181 ? -24.715 8.536 24.106 1.00 95.94 181 PHE A CA 1
ATOM 1487 C C . PHE A 1 181 ? -24.527 9.639 23.055 1.00 95.94 181 PHE A C 1
ATOM 1489 O O . PHE A 1 181 ? -23.891 9.390 22.033 1.00 95.94 181 PHE A O 1
ATOM 1496 N N . ASN A 1 182 ? -25.014 10.860 23.300 1.00 95.88 182 ASN A N 1
ATOM 1497 C CA . ASN A 1 182 ? -24.865 11.975 22.357 1.00 95.88 182 ASN A CA 1
ATOM 1498 C C . ASN A 1 182 ? -23.412 12.453 22.308 1.00 95.88 182 ASN A C 1
ATOM 1500 O O . ASN A 1 182 ? -22.849 12.692 21.232 1.00 95.88 182 ASN A O 1
ATOM 1504 N N . LYS A 1 183 ? -22.775 12.537 23.480 1.00 96.12 183 LYS A N 1
ATOM 1505 C CA . LYS A 1 183 ? -21.346 12.834 23.581 1.00 96.12 183 LYS A CA 1
ATOM 1506 C C . LYS A 1 183 ? -20.497 11.749 22.919 1.00 96.12 183 LYS A C 1
ATOM 1508 O O . LYS A 1 183 ? -19.556 12.077 22.196 1.00 96.12 183 LYS A O 1
ATOM 1513 N N . LEU A 1 184 ? -20.838 10.476 23.127 1.00 96.62 184 LEU A N 1
ATOM 1514 C CA . LEU A 1 184 ? -20.163 9.350 22.477 1.00 96.62 184 LEU A CA 1
ATOM 1515 C C . LEU A 1 184 ? -20.309 9.376 20.947 1.00 96.62 184 LEU A C 1
ATOM 1517 O O . LEU A 1 184 ? -19.305 9.216 20.252 1.00 96.62 184 LEU A O 1
ATOM 1521 N N . ASP A 1 185 ? -21.510 9.632 20.412 1.00 96.69 185 ASP A N 1
ATOM 1522 C CA . ASP A 1 185 ? -21.725 9.742 18.959 1.00 96.69 185 ASP A CA 1
ATOM 1523 C C . ASP A 1 185 ? -20.898 10.883 18.354 1.00 96.69 185 ASP A C 1
ATOM 1525 O O . ASP A 1 185 ? -20.282 10.706 17.302 1.00 96.69 185 ASP A O 1
ATOM 1529 N N . SER A 1 186 ? -20.823 12.024 19.047 1.00 97.38 186 SER A N 1
ATOM 1530 C CA . SER A 1 186 ? -20.057 13.197 18.607 1.00 97.38 186 SER A CA 1
ATOM 1531 C C . SER A 1 186 ? -18.551 12.917 18.549 1.00 97.38 186 SER A C 1
ATOM 1533 O O . SER A 1 186 ? -17.907 13.194 17.535 1.00 97.38 186 SER A O 1
ATOM 1535 N N . LEU A 1 187 ? -17.991 12.305 19.601 1.00 97.00 187 LEU A N 1
ATOM 1536 C CA . LEU A 1 187 ? -16.585 11.879 19.628 1.00 97.00 187 LEU A CA 1
ATOM 1537 C C . LEU A 1 187 ? -16.290 10.867 18.515 1.00 97.00 187 LEU A C 1
ATOM 1539 O O . LEU A 1 187 ? -15.275 10.970 17.823 1.00 97.00 187 LEU A O 1
ATOM 1543 N N . MET A 1 188 ? -17.197 9.914 18.301 1.00 96.81 188 MET A N 1
ATOM 1544 C CA . MET A 1 188 ? -17.017 8.891 17.278 1.00 96.81 188 MET A CA 1
ATOM 1545 C C . MET A 1 188 ? -17.186 9.440 15.857 1.00 96.81 188 MET A C 1
ATOM 1547 O O . MET A 1 188 ? -16.529 8.975 14.926 1.00 96.81 188 MET A O 1
ATOM 1551 N N . HIS A 1 189 ? -18.021 10.461 15.662 1.00 95.44 189 HIS A N 1
ATOM 1552 C CA . HIS A 1 189 ? -18.121 11.173 14.392 1.00 95.44 189 HIS A CA 1
ATOM 1553 C C . HIS A 1 189 ? -16.800 11.859 14.030 1.00 95.44 189 HIS A C 1
ATOM 1555 O O . HIS A 1 189 ? -16.320 11.699 12.905 1.00 95.44 189 HIS A O 1
ATOM 1561 N N . GLN A 1 190 ? -16.179 12.545 14.994 1.00 96.38 190 GLN A N 1
ATOM 1562 C CA . GLN A 1 190 ? -14.863 13.154 14.810 1.00 96.38 190 GLN A CA 1
ATOM 1563 C C . GLN A 1 190 ? -13.803 12.095 14.483 1.00 96.38 190 GLN A C 1
ATOM 1565 O O . GLN A 1 190 ? -13.044 12.252 13.523 1.00 96.38 190 GLN A O 1
ATOM 1570 N N . PHE A 1 191 ? -13.791 10.981 15.220 1.00 95.81 191 PHE A N 1
ATOM 1571 C CA . PHE A 1 191 ? -12.822 9.915 14.984 1.00 95.81 191 PHE A CA 1
ATOM 1572 C C . PHE A 1 191 ? -13.019 9.236 13.620 1.00 95.81 191 PHE A C 1
ATOM 1574 O O . PHE A 1 191 ? -12.050 8.943 12.917 1.00 95.81 191 PHE A O 1
ATOM 1581 N N . LYS A 1 192 ? -14.273 9.051 13.188 1.00 93.00 192 LYS A N 1
ATOM 1582 C CA . LYS A 1 192 ? -14.611 8.573 11.841 1.00 93.00 192 LYS A CA 1
ATOM 1583 C C . LYS A 1 192 ? -14.071 9.506 10.758 1.00 93.00 192 LYS A C 1
ATOM 1585 O O . LYS A 1 192 ? -13.535 9.012 9.768 1.00 93.00 192 LYS A O 1
ATOM 1590 N N . GLY A 1 193 ? -14.243 10.819 10.919 1.00 90.50 193 GLY A N 1
ATOM 1591 C CA . GLY A 1 193 ? -13.766 11.818 9.960 1.00 90.50 193 GLY A CA 1
ATOM 1592 C C . GLY A 1 193 ? -12.250 11.754 9.795 1.00 90.50 193 GLY A C 1
ATOM 1593 O O . GLY A 1 193 ? -11.764 11.554 8.686 1.00 90.50 193 GLY A O 1
ATOM 1594 N N . SER A 1 194 ? -11.527 11.792 10.915 1.00 93.44 194 SER A N 1
ATOM 1595 C CA . SER A 1 194 ? -10.063 11.680 10.952 1.00 93.44 194 SER A CA 1
ATOM 1596 C C . SER A 1 194 ? -9.552 10.343 10.391 1.00 93.44 194 SER A C 1
ATOM 1598 O O . SER A 1 194 ? -8.602 10.302 9.618 1.00 93.44 194 SER A O 1
ATOM 1600 N N . SER A 1 195 ? -10.229 9.234 10.697 1.00 91.31 195 SER A N 1
ATOM 1601 C CA . SER A 1 195 ? -9.883 7.924 10.128 1.00 91.31 195 SER A CA 1
ATOM 1602 C C . SER A 1 195 ? -10.161 7.865 8.625 1.00 91.31 195 SER A C 1
ATOM 1604 O O . SER A 1 195 ? -9.415 7.242 7.881 1.00 91.31 195 SER A O 1
ATOM 1606 N N . SER A 1 196 ? -11.211 8.540 8.151 1.00 87.62 196 SER A N 1
ATOM 1607 C CA . SER A 1 196 ? -11.517 8.594 6.721 1.00 87.62 196 SER A CA 1
ATOM 1608 C C . SER A 1 196 ? -10.465 9.381 5.947 1.00 87.62 196 SER A C 1
ATOM 1610 O O . SER A 1 196 ? -10.127 8.949 4.858 1.00 87.62 196 SER A O 1
ATOM 1612 N N . SER A 1 197 ? -9.924 10.478 6.492 1.00 88.31 197 SER A N 1
ATOM 1613 C CA . SER A 1 197 ? -8.947 11.318 5.780 1.00 88.31 197 SER A CA 1
ATOM 1614 C C . SER A 1 197 ? -7.604 10.635 5.531 1.00 88.31 197 SER A C 1
ATOM 1616 O O . SER A 1 197 ? -6.906 11.037 4.613 1.00 88.31 197 SER A O 1
ATOM 1618 N N . ILE A 1 198 ? -7.255 9.609 6.313 1.00 88.75 198 ILE A N 1
ATOM 1619 C CA . ILE A 1 198 ? -6.055 8.783 6.092 1.00 88.75 198 ILE A CA 1
ATOM 1620 C C . ILE A 1 198 ? -6.364 7.424 5.454 1.00 88.75 198 ILE A C 1
ATOM 1622 O O . ILE A 1 198 ? -5.524 6.531 5.444 1.00 88.75 198 ILE A O 1
ATOM 1626 N N . GLY A 1 199 ? -7.601 7.223 5.001 1.00 81.75 199 GLY A N 1
ATOM 1627 C CA . GLY A 1 199 ? -8.047 5.967 4.413 1.00 81.75 199 GLY A CA 1
ATOM 1628 C C . GLY A 1 199 ? -8.124 4.782 5.370 1.00 81.75 199 GLY A C 1
ATOM 1629 O O . GLY A 1 199 ? -8.134 3.652 4.911 1.00 81.75 199 GLY A O 1
ATOM 1630 N N . ALA A 1 200 ? -8.214 4.979 6.689 1.00 85.50 200 ALA A N 1
ATOM 1631 C CA . ALA A 1 200 ? -8.308 3.911 7.692 1.00 85.50 200 ALA A CA 1
ATOM 1632 C C . ALA A 1 200 ? -9.660 3.168 7.651 1.00 85.50 200 ALA A C 1
ATOM 1634 O O . ALA A 1 200 ? -10.525 3.323 8.523 1.00 85.50 200 ALA A O 1
ATOM 1635 N N . LYS A 1 201 ? -9.845 2.337 6.624 1.00 83.44 201 LYS A N 1
ATOM 1636 C CA . LYS A 1 201 ? -11.090 1.664 6.232 1.00 83.44 201 LYS A CA 1
ATOM 1637 C C . LYS A 1 201 ? -11.782 0.930 7.379 1.00 83.44 201 LYS A C 1
ATOM 1639 O O . LYS A 1 201 ? -12.968 1.151 7.624 1.00 83.44 201 LYS A O 1
ATOM 1644 N N . LYS A 1 202 ? -11.063 0.050 8.082 1.00 82.62 202 LYS A N 1
ATOM 1645 C CA . LYS A 1 202 ? -11.649 -0.754 9.170 1.00 82.62 202 LYS A CA 1
ATOM 1646 C C . LYS A 1 202 ? -11.955 0.070 10.410 1.00 82.62 202 LYS A C 1
ATOM 1648 O O . LYS A 1 202 ? -13.032 -0.084 10.972 1.00 82.62 202 LYS A O 1
ATOM 1653 N N . VAL A 1 203 ? -11.077 1.004 10.778 1.00 91.00 203 VAL A N 1
ATOM 1654 C CA . VAL A 1 203 ? -11.337 1.927 11.894 1.00 91.00 203 VAL A CA 1
ATOM 1655 C C . VAL A 1 203 ? -12.605 2.740 11.610 1.00 91.00 203 VAL A C 1
ATOM 1657 O O . VAL A 1 203 ? -13.511 2.787 12.436 1.00 91.00 203 VAL A O 1
ATOM 1660 N N . LYS A 1 204 ? -12.745 3.287 10.395 1.00 89.38 204 LYS A N 1
ATOM 1661 C CA . LYS A 1 204 ? -13.952 3.997 9.934 1.00 89.38 204 LYS A CA 1
ATOM 1662 C C . LYS A 1 204 ? -15.220 3.132 9.983 1.00 89.38 204 LYS A C 1
ATOM 1664 O O . LYS A 1 204 ? -16.298 3.656 10.296 1.00 89.38 204 LYS A O 1
ATOM 1669 N N . ALA A 1 205 ? -15.119 1.846 9.644 1.00 84.44 205 ALA A N 1
ATOM 1670 C CA . ALA A 1 205 ? -16.238 0.907 9.710 1.00 84.44 205 ALA A CA 1
ATOM 1671 C C . ALA A 1 205 ? -16.697 0.694 11.161 1.00 84.44 205 ALA A C 1
ATOM 1673 O O . ALA A 1 205 ? -17.878 0.892 11.452 1.00 84.44 205 ALA A O 1
ATOM 1674 N N . GLU A 1 206 ? -15.765 0.429 12.080 1.00 90.56 206 GLU A N 1
ATOM 1675 C CA . GLU A 1 206 ? -16.064 0.297 13.512 1.00 90.56 206 GLU A CA 1
ATOM 1676 C C . GLU A 1 206 ? -16.635 1.593 14.102 1.00 90.56 206 GLU A C 1
ATOM 1678 O O . GLU A 1 206 ? -17.611 1.552 14.851 1.00 90.56 206 GLU A O 1
ATOM 1683 N N . CYS A 1 207 ? -16.124 2.764 13.699 1.00 93.00 207 CYS A N 1
ATOM 1684 C CA . CYS A 1 207 ? -16.715 4.044 14.095 1.00 93.00 207 CYS A CA 1
ATOM 1685 C C . CYS A 1 207 ? -18.178 4.166 13.644 1.00 93.00 207 CYS A C 1
ATOM 1687 O O . CYS A 1 207 ? -19.003 4.741 14.349 1.00 93.00 207 CYS A O 1
ATOM 1689 N N . THR A 1 208 ? -18.512 3.669 12.450 1.00 91.62 208 THR A N 1
ATOM 1690 C CA . THR A 1 208 ? -19.884 3.733 11.925 1.00 91.62 208 THR A CA 1
ATOM 1691 C C . THR A 1 208 ? -20.813 2.836 12.740 1.00 91.62 208 THR A C 1
ATOM 1693 O O . THR A 1 208 ? -21.855 3.310 13.190 1.00 91.62 208 THR A O 1
ATOM 1696 N N . LEU A 1 209 ? -20.390 1.605 13.026 1.00 93.44 209 LEU A N 1
ATOM 1697 C CA . LEU A 1 209 ? -21.165 0.656 13.825 1.00 93.44 209 LEU A CA 1
ATOM 1698 C C . LEU A 1 209 ? -21.331 1.116 15.285 1.00 93.44 209 LEU A C 1
ATOM 1700 O O . LEU A 1 209 ? -22.421 1.040 15.849 1.00 93.44 209 LEU A O 1
ATOM 1704 N N . PHE A 1 210 ? -20.284 1.673 15.899 1.00 97.31 210 PHE A N 1
ATOM 1705 C CA . PHE A 1 210 ? -20.370 2.244 17.247 1.00 97.31 210 PHE A CA 1
ATOM 1706 C C . PHE A 1 210 ? -21.414 3.371 17.327 1.00 97.31 210 PHE A C 1
ATOM 1708 O O . PHE A 1 210 ? -22.164 3.470 18.299 1.00 97.31 210 PHE A O 1
ATOM 1715 N N . ARG A 1 211 ? -21.502 4.219 16.295 1.00 97.25 211 ARG A N 1
ATOM 1716 C CA . ARG A 1 211 ? -22.502 5.298 16.230 1.00 97.25 211 ARG A CA 1
ATOM 1717 C C . ARG A 1 211 ? -23.929 4.776 16.108 1.00 97.25 211 ARG A C 1
ATOM 1719 O O . ARG A 1 211 ? -24.837 5.346 16.707 1.00 97.25 211 ARG A O 1
ATOM 1726 N N . GLU A 1 212 ? -24.138 3.684 15.378 1.00 96.31 212 GLU A N 1
ATOM 1727 C CA . GLU A 1 212 ? -25.440 3.008 15.326 1.00 96.31 212 GLU A CA 1
ATOM 1728 C C . GLU A 1 212 ? -25.863 2.529 16.719 1.00 96.31 212 GLU A C 1
ATOM 1730 O O . GLU A 1 212 ? -26.987 2.797 17.145 1.00 96.31 212 GLU A O 1
ATOM 1735 N N . TYR A 1 213 ? -24.940 1.937 17.484 1.00 96.62 213 TYR A N 1
ATOM 1736 C CA . TYR A 1 213 ? -25.209 1.565 18.874 1.00 96.62 213 TYR A CA 1
ATOM 1737 C C . TYR A 1 213 ? -25.438 2.766 19.796 1.00 96.62 213 TYR A C 1
ATOM 1739 O O . TYR A 1 213 ? -26.290 2.675 20.682 1.00 96.62 213 TYR A O 1
ATOM 1747 N N . CYS A 1 214 ? -24.765 3.901 19.572 1.00 95.38 214 CYS A N 1
ATOM 1748 C CA . CYS A 1 214 ? -25.062 5.129 20.315 1.00 95.38 214 CYS A CA 1
ATOM 1749 C C . CYS A 1 214 ? -26.502 5.586 20.086 1.00 95.38 214 CYS A C 1
ATOM 1751 O O . CYS A 1 214 ? -27.221 5.859 21.045 1.00 95.38 214 CYS A O 1
ATOM 1753 N N . ARG A 1 215 ? -26.942 5.611 18.824 1.00 95.56 215 ARG A N 1
ATOM 1754 C CA . ARG A 1 215 ? -28.310 6.004 18.445 1.00 95.56 215 ARG A CA 1
ATOM 1755 C C . ARG A 1 215 ? -29.364 5.044 18.990 1.00 95.56 215 ARG A C 1
ATOM 1757 O O . ARG A 1 215 ? -30.468 5.472 19.300 1.00 95.56 215 ARG A O 1
ATOM 1764 N N . ALA A 1 216 ? -29.013 3.768 19.128 1.00 96.12 216 ALA A N 1
ATOM 1765 C CA . ALA A 1 216 ? -29.871 2.743 19.712 1.00 96.12 216 ALA A CA 1
ATOM 1766 C C . ALA A 1 216 ? -29.836 2.702 21.254 1.00 96.12 216 ALA A C 1
ATOM 1768 O O . ALA A 1 216 ? -30.528 1.879 21.849 1.00 96.12 216 ALA A O 1
ATOM 1769 N N . GLY A 1 217 ? -29.010 3.522 21.919 1.00 94.75 217 GLY A N 1
ATOM 1770 C CA . GLY A 1 217 ? -28.829 3.463 23.375 1.00 94.75 217 GLY A CA 1
ATOM 1771 C C . GLY A 1 217 ? -28.212 2.145 23.870 1.00 94.75 217 GLY A C 1
ATOM 1772 O O . GLY A 1 217 ? -28.382 1.765 25.030 1.00 94.75 217 GLY A O 1
ATOM 1773 N N . ASN A 1 218 ? -27.501 1.415 23.006 1.00 96.00 218 ASN A N 1
ATOM 1774 C CA . ASN A 1 218 ? -26.971 0.090 23.312 1.00 96.00 218 ASN A CA 1
ATOM 1775 C C . ASN A 1 218 ? -25.555 0.178 23.903 1.00 96.00 218 ASN A C 1
ATOM 1777 O O . ASN A 1 218 ? -24.552 0.150 23.187 1.00 96.00 218 ASN A O 1
ATOM 1781 N N . ARG A 1 219 ? -25.469 0.237 25.238 1.00 94.19 219 ARG A N 1
ATOM 1782 C CA . ARG A 1 219 ? -24.192 0.314 25.971 1.00 94.19 219 ARG A CA 1
ATOM 1783 C C . ARG A 1 219 ? -23.258 -0.869 25.691 1.00 94.19 219 ARG A C 1
ATOM 1785 O O . ARG A 1 219 ? -22.054 -0.662 25.547 1.00 94.19 219 ARG A O 1
ATOM 1792 N N . GLU A 1 220 ? -23.785 -2.090 25.636 1.00 95.12 220 GLU A N 1
ATOM 1793 C CA . GLU A 1 220 ? -22.975 -3.291 25.401 1.00 95.12 220 GLU A CA 1
ATOM 1794 C C . GLU A 1 220 ? -22.395 -3.292 23.981 1.00 95.12 220 GLU A C 1
ATOM 1796 O O . GLU A 1 220 ? -21.207 -3.560 23.793 1.00 95.12 220 GLU A O 1
ATOM 1801 N N . GLY A 1 221 ? -23.215 -2.917 22.995 1.00 95.19 221 GLY A N 1
ATOM 1802 C CA . GLY A 1 221 ? -22.805 -2.733 21.607 1.00 95.19 221 GLY A CA 1
ATOM 1803 C C . GLY A 1 221 ? -21.694 -1.695 21.469 1.00 95.19 221 GLY A C 1
ATOM 1804 O O . GLY A 1 221 ? -20.665 -2.001 20.864 1.00 95.19 221 GLY A O 1
ATOM 1805 N N . CYS A 1 222 ? -21.842 -0.523 22.103 1.00 96.56 222 CYS A N 1
ATOM 1806 C CA . CYS A 1 222 ? -20.797 0.507 22.153 1.00 96.56 222 CYS A CA 1
ATOM 1807 C C . CYS A 1 222 ? -19.492 -0.038 22.751 1.00 96.56 222 CYS A C 1
ATOM 1809 O O . CYS A 1 222 ? -18.419 0.155 22.188 1.00 96.56 222 CYS A O 1
ATOM 1811 N N . PHE A 1 223 ? -19.553 -0.768 23.867 1.00 94.94 223 PHE A N 1
ATOM 1812 C CA . PHE A 1 223 ? -18.343 -1.312 24.485 1.00 94.94 223 PHE A CA 1
ATOM 1813 C C . PHE A 1 223 ? -17.641 -2.339 23.583 1.00 94.94 223 PHE A C 1
ATOM 1815 O O . PHE A 1 223 ? -16.431 -2.250 23.378 1.00 94.94 223 PHE A O 1
ATOM 1822 N N . LYS A 1 224 ? -18.390 -3.286 23.002 1.00 92.94 224 LYS A N 1
ATOM 1823 C CA . LYS A 1 224 ? -17.841 -4.320 22.107 1.00 92.94 224 LYS A CA 1
ATOM 1824 C C . LYS A 1 224 ? -17.188 -3.709 20.868 1.00 92.94 224 LYS A C 1
ATOM 1826 O O . LYS A 1 224 ? -16.044 -4.034 20.558 1.00 92.94 224 LYS A O 1
ATOM 1831 N N . THR A 1 225 ? -17.890 -2.800 20.197 1.00 93.56 225 THR A N 1
ATOM 1832 C CA . THR A 1 225 ? -17.362 -2.114 19.007 1.00 93.56 225 THR A CA 1
ATOM 1833 C C . THR A 1 225 ? -16.175 -1.229 19.331 1.00 93.56 225 THR A C 1
ATOM 1835 O O . THR A 1 225 ? -15.218 -1.201 18.570 1.00 93.56 225 THR A O 1
ATOM 1838 N N . PHE A 1 226 ? -16.152 -0.575 20.491 1.00 97.38 226 PHE A N 1
ATOM 1839 C CA . PHE A 1 226 ? -14.988 0.209 20.887 1.00 97.38 226 PHE A CA 1
ATOM 1840 C C . PHE A 1 226 ? -13.744 -0.653 21.142 1.00 97.38 226 PHE A C 1
ATOM 1842 O O . PHE A 1 226 ? -12.637 -0.270 20.767 1.00 97.38 226 PHE A O 1
ATOM 1849 N N . GLN A 1 227 ? -13.902 -1.846 21.720 1.00 91.88 227 GLN A N 1
ATOM 1850 C CA . GLN A 1 227 ? -12.789 -2.794 21.843 1.00 91.88 227 GLN A CA 1
ATOM 1851 C C . GLN A 1 227 ? -12.285 -3.255 20.471 1.00 91.88 227 GLN A C 1
ATOM 1853 O O . GLN A 1 227 ? -11.073 -3.326 20.262 1.00 91.88 227 GLN A O 1
ATOM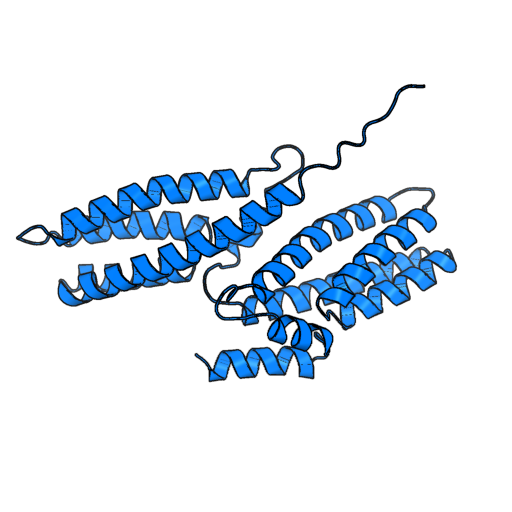 1858 N N . GLN A 1 228 ? -13.191 -3.527 19.528 1.00 87.88 228 GLN A N 1
ATOM 1859 C CA . GLN A 1 228 ? -12.802 -3.888 18.165 1.00 87.88 228 GLN A CA 1
ATOM 1860 C C . GLN A 1 228 ? -12.098 -2.727 17.453 1.00 87.88 228 GLN A C 1
ATOM 1862 O O . GLN A 1 228 ? -11.033 -2.926 16.873 1.00 87.88 228 GLN A O 1
ATOM 1867 N N . LEU A 1 229 ? -12.609 -1.504 17.597 1.00 94.38 229 LEU A N 1
ATOM 1868 C CA . LEU A 1 229 ? -11.985 -0.290 17.082 1.00 94.38 229 LEU A CA 1
ATOM 1869 C C . LEU A 1 229 ? -10.536 -0.154 17.560 1.00 94.38 229 LEU A C 1
ATOM 1871 O O . LEU A 1 229 ? -9.653 0.116 16.749 1.00 94.38 229 LEU A O 1
ATOM 1875 N N . LYS A 1 230 ? -10.266 -0.371 18.856 1.00 94.88 230 LYS A N 1
ATOM 1876 C CA . LYS A 1 230 ? -8.898 -0.295 19.400 1.00 94.88 230 LYS A CA 1
ATOM 1877 C C . LYS A 1 230 ? -7.967 -1.333 18.776 1.00 94.88 230 LYS A C 1
ATOM 1879 O O . LYS A 1 230 ? -6.807 -1.019 18.517 1.00 94.88 230 LYS A O 1
ATOM 1884 N N . ARG A 1 231 ? -8.463 -2.545 18.504 1.00 88.12 231 ARG A N 1
ATOM 1885 C CA . ARG A 1 231 ? -7.688 -3.596 17.821 1.00 88.12 231 ARG A CA 1
ATOM 1886 C C . ARG A 1 231 ? -7.354 -3.201 16.388 1.00 88.12 231 ARG A C 1
ATOM 1888 O O . ARG A 1 231 ? -6.196 -3.301 15.995 1.00 88.12 231 ARG A O 1
ATOM 1895 N N . GLU A 1 232 ? -8.337 -2.713 15.634 1.00 86.31 232 GLU A N 1
ATOM 1896 C CA . GLU A 1 232 ? -8.123 -2.281 14.248 1.00 86.31 232 GLU A CA 1
ATOM 1897 C C . GLU A 1 232 ? -7.201 -1.058 14.169 1.00 86.31 232 GLU A C 1
ATOM 1899 O O . GLU A 1 232 ? -6.321 -1.008 13.313 1.00 86.31 232 GLU A O 1
ATOM 1904 N N . TYR A 1 233 ? -7.331 -0.108 15.101 1.00 92.62 233 TYR A N 1
ATOM 1905 C CA . TYR A 1 233 ? -6.426 1.037 15.212 1.00 92.62 233 TYR A CA 1
ATOM 1906 C C . TYR A 1 233 ? -4.989 0.605 15.536 1.00 92.62 233 TYR A C 1
ATOM 1908 O O . TYR A 1 233 ? -4.048 1.088 14.911 1.00 92.62 233 TYR A O 1
ATOM 1916 N N . ALA A 1 234 ? -4.799 -0.330 16.472 1.00 87.56 234 ALA A N 1
ATOM 1917 C CA . ALA A 1 234 ? -3.473 -0.848 16.806 1.00 87.56 234 ALA A CA 1
ATOM 1918 C C . ALA A 1 234 ? -2.836 -1.605 15.628 1.00 87.56 234 ALA A C 1
ATOM 1920 O O . ALA A 1 234 ? -1.654 -1.414 15.342 1.00 87.56 234 ALA A O 1
ATOM 1921 N N . ALA A 1 235 ? -3.622 -2.423 14.919 1.00 80.25 235 ALA A N 1
ATOM 1922 C CA . ALA A 1 235 ? -3.167 -3.127 13.723 1.00 80.25 235 ALA A CA 1
ATOM 1923 C C . ALA A 1 235 ? -2.755 -2.144 12.618 1.00 80.25 235 ALA A C 1
ATOM 1925 O O . ALA A 1 235 ? -1.675 -2.282 12.046 1.00 80.25 235 ALA A O 1
ATOM 1926 N N . LEU A 1 236 ? -3.580 -1.125 12.364 1.00 83.06 236 LEU A N 1
ATOM 1927 C CA . LEU A 1 236 ? -3.275 -0.055 11.419 1.00 83.06 236 LEU A CA 1
ATOM 1928 C C . LEU A 1 236 ? -1.982 0.677 11.792 1.00 83.06 236 LEU A C 1
ATOM 1930 O O . LEU A 1 236 ? -1.099 0.822 10.951 1.00 83.06 236 LEU A O 1
ATOM 1934 N N . LYS A 1 237 ? -1.862 1.105 13.053 1.00 86.19 237 LYS A N 1
ATOM 1935 C CA . LYS A 1 237 ? -0.695 1.834 13.552 1.00 86.19 237 LYS A CA 1
ATOM 1936 C C . LYS A 1 237 ? 0.590 1.025 13.376 1.00 86.19 237 LYS A C 1
ATOM 1938 O O . LYS A 1 237 ? 1.545 1.546 12.813 1.00 86.19 237 LYS A O 1
ATOM 1943 N N . LYS A 1 238 ? 0.591 -0.257 13.767 1.00 80.00 238 LYS A N 1
ATOM 1944 C CA . LYS A 1 238 ? 1.753 -1.149 13.595 1.00 80.00 238 LYS A CA 1
ATOM 1945 C C . LYS A 1 238 ? 2.187 -1.238 12.127 1.00 80.00 238 LYS A C 1
ATOM 1947 O O . LYS A 1 238 ? 3.378 -1.186 11.840 1.00 80.00 238 LYS A O 1
ATOM 1952 N N . LYS A 1 239 ? 1.232 -1.358 11.198 1.00 70.94 239 LYS A N 1
ATOM 1953 C CA . LYS A 1 239 ? 1.533 -1.446 9.760 1.00 70.94 239 LYS A CA 1
ATOM 1954 C C . LYS A 1 239 ? 2.094 -0.150 9.190 1.00 70.94 239 LYS A C 1
ATOM 1956 O O . LYS A 1 239 ? 3.085 -0.179 8.472 1.00 70.94 239 LYS A O 1
ATOM 1961 N N . LEU A 1 240 ? 1.482 0.981 9.524 1.00 72.62 240 LEU A N 1
ATOM 1962 C CA . LEU A 1 240 ? 1.953 2.289 9.076 1.00 72.62 240 LEU A CA 1
ATOM 1963 C C . LEU A 1 240 ? 3.331 2.628 9.675 1.00 72.62 240 LEU A C 1
ATOM 1965 O O . LEU A 1 240 ? 4.173 3.194 8.989 1.00 72.62 240 LEU A O 1
ATOM 1969 N N . GLU A 1 241 ? 3.611 2.237 10.921 1.00 77.44 241 GLU A N 1
ATOM 1970 C CA . GLU A 1 241 ? 4.951 2.364 11.513 1.00 77.44 241 GLU A CA 1
ATOM 1971 C C . GLU A 1 241 ? 6.002 1.548 10.749 1.00 77.44 241 GLU A C 1
ATOM 1973 O O . GLU A 1 241 ? 7.063 2.086 10.432 1.00 77.44 241 GLU A O 1
ATOM 1978 N N . ALA A 1 242 ? 5.708 0.288 10.410 1.00 64.75 242 ALA A N 1
ATOM 1979 C CA . ALA A 1 242 ? 6.595 -0.540 9.590 1.00 64.75 242 ALA A CA 1
ATOM 1980 C C . ALA A 1 242 ? 6.821 0.080 8.199 1.00 64.75 242 ALA A C 1
ATOM 1982 O O . ALA A 1 242 ? 7.961 0.218 7.751 1.00 64.75 242 ALA A O 1
ATOM 1983 N N . TYR A 1 243 ? 5.747 0.559 7.563 1.00 64.19 243 TYR A N 1
ATOM 1984 C CA . TYR A 1 243 ? 5.805 1.280 6.293 1.00 64.19 243 TYR A CA 1
ATOM 1985 C C . TYR A 1 243 ? 6.760 2.486 6.348 1.00 64.19 243 TYR A C 1
ATOM 1987 O O . TYR A 1 243 ? 7.658 2.598 5.508 1.00 64.19 243 TYR A O 1
ATOM 1995 N N . PHE A 1 244 ? 6.639 3.363 7.353 1.00 67.00 244 PHE A N 1
ATOM 1996 C CA . PHE A 1 244 ? 7.508 4.543 7.458 1.00 67.00 244 PHE A CA 1
ATOM 1997 C C . PHE A 1 244 ? 8.943 4.204 7.866 1.00 67.00 244 PHE A C 1
ATOM 1999 O O . PHE A 1 244 ? 9.876 4.865 7.415 1.00 67.00 244 PHE A O 1
ATOM 2006 N N . GLN A 1 245 ? 9.167 3.155 8.663 1.00 64.12 245 GLN A N 1
ATOM 2007 C CA . GLN A 1 245 ? 10.525 2.675 8.946 1.00 64.12 245 GLN A CA 1
ATOM 2008 C C . GLN A 1 245 ? 11.240 2.248 7.659 1.00 64.12 245 GLN A C 1
ATOM 2010 O O . GLN A 1 245 ? 12.385 2.645 7.430 1.00 64.12 245 GLN A O 1
ATOM 2015 N N . LEU A 1 246 ? 10.546 1.517 6.785 1.00 53.72 246 LEU A N 1
ATOM 2016 C CA . LEU A 1 246 ? 11.055 1.146 5.464 1.00 53.72 246 LEU A CA 1
ATOM 2017 C C . LEU A 1 246 ? 11.197 2.359 4.530 1.00 53.72 246 LEU A C 1
ATOM 2019 O O . LEU A 1 246 ? 12.086 2.381 3.682 1.00 53.72 246 LEU A O 1
ATOM 2023 N N . ALA A 1 247 ? 10.350 3.383 4.660 1.00 54.03 247 ALA A N 1
ATOM 2024 C CA . ALA A 1 247 ? 10.506 4.643 3.927 1.00 54.03 247 ALA A CA 1
ATOM 2025 C C . ALA A 1 247 ? 11.771 5.407 4.324 1.00 54.03 247 ALA A C 1
ATOM 2027 O O . ALA A 1 247 ? 12.522 5.839 3.449 1.00 54.03 247 ALA A O 1
ATOM 2028 N N . ARG A 1 248 ? 12.076 5.486 5.621 1.00 58.78 248 ARG A N 1
ATOM 2029 C CA . ARG A 1 248 ? 13.274 6.172 6.126 1.00 58.78 248 ARG A CA 1
ATOM 2030 C C . ARG A 1 248 ? 14.578 5.460 5.770 1.00 58.78 248 ARG A C 1
ATOM 2032 O O . ARG A 1 248 ? 15.570 6.126 5.485 1.00 58.78 248 ARG A O 1
ATOM 2039 N N . GLN A 1 249 ? 14.591 4.125 5.746 1.00 44.84 249 GLN A N 1
ATOM 2040 C CA . GLN A 1 249 ? 15.781 3.340 5.368 1.00 44.84 249 GLN A CA 1
ATOM 2041 C C . GLN A 1 249 ? 16.185 3.513 3.896 1.00 44.84 249 GLN A C 1
ATOM 2043 O O . GLN A 1 249 ? 17.317 3.211 3.528 1.00 44.84 249 GLN A O 1
ATOM 2048 N N . VAL A 1 250 ? 15.285 4.042 3.068 1.00 41.09 250 VAL A N 1
ATOM 2049 C CA . VAL A 1 250 ? 15.519 4.320 1.644 1.00 41.09 250 VAL A CA 1
ATOM 2050 C C . VAL A 1 250 ? 15.760 5.829 1.400 1.00 41.09 250 VAL A C 1
ATOM 2052 O O . VAL A 1 250 ? 15.720 6.289 0.262 1.00 41.09 250 VAL A O 1
ATOM 2055 N N . GLY A 1 251 ? 16.044 6.605 2.462 1.00 39.28 251 GLY A N 1
ATOM 2056 C CA . GLY A 1 251 ? 16.303 8.054 2.436 1.00 39.28 251 GLY A CA 1
ATOM 2057 C C . GLY A 1 251 ? 17.408 8.509 1.462 1.00 39.28 251 GLY A C 1
ATOM 2058 O O . GLY A 1 251 ? 18.222 7.704 1.009 1.00 39.28 251 GLY A O 1
ATOM 2059 N N . PRO A 1 252 ? 17.421 9.808 1.104 1.00 36.28 252 PRO A N 1
ATOM 2060 C CA . PRO A 1 252 ? 17.772 10.304 -0.222 1.00 36.28 252 PRO A CA 1
ATOM 2061 C C . PRO A 1 252 ? 19.192 9.907 -0.611 1.00 36.28 252 PRO A C 1
ATOM 2063 O O . PRO A 1 252 ? 20.139 10.172 0.129 1.00 36.28 252 PRO A O 1
ATOM 2066 N N . THR A 1 253 ? 19.368 9.343 -1.809 1.00 34.56 253 THR A N 1
ATOM 2067 C CA . THR A 1 253 ? 20.674 9.344 -2.473 1.00 34.56 253 THR A CA 1
ATOM 2068 C C . THR A 1 253 ? 21.089 10.795 -2.673 1.00 34.56 253 THR A C 1
ATOM 2070 O O . THR A 1 253 ? 20.798 11.409 -3.697 1.00 34.56 253 THR A O 1
ATOM 2073 N N . VAL A 1 254 ? 21.770 11.350 -1.673 1.00 35.22 254 VAL A N 1
ATOM 2074 C CA . VAL A 1 254 ? 22.668 12.479 -1.831 1.00 35.22 254 VAL A CA 1
ATOM 2075 C C . VAL A 1 254 ? 23.682 12.005 -2.860 1.00 35.22 254 VAL A C 1
ATOM 2077 O O . VAL A 1 254 ? 24.612 11.262 -2.547 1.00 35.22 254 VAL A O 1
ATOM 2080 N N . THR A 1 255 ? 23.483 12.380 -4.121 1.00 36.53 255 THR A N 1
ATOM 2081 C CA . THR A 1 255 ? 24.580 12.447 -5.080 1.00 36.53 255 THR A CA 1
ATOM 2082 C C . THR A 1 255 ? 25.579 13.430 -4.495 1.00 36.53 255 THR A C 1
ATOM 2084 O O . THR A 1 255 ? 25.472 14.640 -4.678 1.00 36.53 255 THR A O 1
ATOM 2087 N N . ALA A 1 256 ? 26.523 12.899 -3.723 1.00 32.16 256 ALA A N 1
ATOM 2088 C CA . ALA A 1 256 ? 27.729 13.592 -3.341 1.00 32.16 256 ALA A CA 1
ATOM 2089 C C . ALA A 1 256 ? 28.514 13.841 -4.633 1.00 32.16 256 ALA A C 1
ATOM 2091 O O . ALA A 1 256 ? 29.330 13.022 -5.054 1.00 32.16 256 ALA A O 1
ATOM 2092 N N . CYS A 1 257 ? 28.233 14.962 -5.297 1.00 41.22 257 CYS A N 1
ATOM 2093 C CA . CYS A 1 257 ? 29.166 15.540 -6.246 1.00 41.22 257 CYS A CA 1
ATOM 2094 C C . CYS A 1 257 ? 30.439 15.860 -5.462 1.00 41.22 257 CYS A C 1
ATOM 2096 O O . CYS A 1 257 ? 30.475 16.811 -4.683 1.00 41.22 257 CYS A O 1
ATOM 2098 N N . ARG A 1 258 ? 31.476 15.036 -5.634 1.00 32.03 258 ARG A N 1
ATOM 2099 C CA . ARG A 1 258 ? 32.837 15.436 -5.281 1.00 32.03 258 ARG A CA 1
ATOM 2100 C C . ARG A 1 258 ? 33.260 16.520 -6.277 1.00 32.03 258 ARG A C 1
ATOM 2102 O O . ARG A 1 258 ? 33.194 16.253 -7.478 1.00 32.03 258 ARG A O 1
ATOM 2109 N N . PRO A 1 259 ? 33.649 17.721 -5.827 1.00 50.22 259 PRO A N 1
ATOM 2110 C CA . PRO A 1 259 ? 34.301 18.674 -6.709 1.00 50.22 259 PRO A CA 1
ATOM 2111 C C . PRO A 1 259 ? 35.699 18.147 -7.063 1.00 50.22 259 PRO A C 1
ATOM 2113 O O . PRO A 1 259 ? 36.391 17.601 -6.200 1.00 50.22 259 PRO A O 1
ATOM 2116 N N . ASN A 1 260 ? 36.052 18.269 -8.345 1.00 47.59 260 ASN A N 1
ATOM 2117 C CA . ASN A 1 260 ? 37.426 18.127 -8.835 1.00 47.59 260 ASN A CA 1
ATOM 2118 C C . ASN A 1 260 ? 38.302 19.268 -8.318 1.00 47.59 260 ASN A C 1
ATOM 2120 O O . ASN A 1 260 ? 37.764 20.392 -8.187 1.00 47.59 260 ASN A O 1
#

pLDDT: mean 83.72, std 16.27, range [31.34, 98.44]

Mean predicted aligned error: 12.56 Å

Radius of gyration: 22.6 Å; Cα contacts (8 Å, |Δi|>4): 240; chains: 1; bounding box: 67×38×67 Å

Solvent-accessible surface area (backbone atoms only — not comparable to full-atom values): 13790 Å² total; per-residue (Å²): 112,72,71,58,47,52,51,47,51,51,51,35,46,77,72,46,42,38,41,73,45,37,56,55,44,54,70,72,39,42,92,91,42,77,54,48,51,59,53,54,52,52,51,49,52,56,55,46,54,56,48,51,52,54,49,53,60,47,70,71,43,81,79,68,55,42,68,62,50,34,51,54,33,50,53,51,26,50,59,26,48,72,58,10,32,43,51,38,28,48,31,32,53,55,27,36,52,20,30,77,68,69,35,65,68,51,30,54,54,32,48,56,50,28,54,51,44,43,52,55,43,51,57,52,49,51,65,50,68,60,65,46,64,41,74,47,35,55,56,45,52,70,71,40,42,93,92,42,78,53,48,53,59,51,54,51,52,51,49,51,58,55,45,54,56,49,52,52,55,48,52,59,46,70,72,43,84,80,70,57,41,68,62,49,32,52,54,35,49,53,51,26,52,60,27,48,69,58,9,27,47,44,38,28,50,32,31,51,55,26,36,53,21,29,77,68,70,34,66,68,52,30,52,56,32,48,55,50,29,53,52,44,46,51,53,45,50,56,51,54,51,53,52,50,54,58,52,57,77,65,56,78,85,72,78,75,78,74,82,131

Sequence (260 aa):
MHRQVALSRQSLFDQGLLDEQFLQLEELQDDANPNFVEEVVTLYYRDSARLILNIEQALERKPLDFNKLDSLMHQFKGSSSSIGAKKVKAECTLFREYCRAGNREGCFKTFQQLKREYAALKKKLEAYFQGLLDEQFLQLEELQDDANPNFVEEVVTLYYRDSARLILNIEQALERKPLDFNKLDSLMHQFKGSSSSIGAKKVKAECTLFREYCRAGNREGCFKTFQQLKREYAALKKKLEAYFQLARQVGPTVTACRPN

Organism: Jatropha curcas (NCBI:txid180498)

Nearest PDB structures (foldseek):
  3us6-assembly1_A  TM=9.759E-01  e=4.749E-09  Medicago truncatula
  4euk-assembly1_B  TM=9.279E-01  e=3.424E-09  Arabidopsis thaliana
  4g78-assembly1_A  TM=9.578E-01  e=1.102E-08  Medicago truncatula
  1wn0-assembly4_D  TM=9.607E-01  e=1.312E-07  Zea mays
  1wn0-assembly1_A  TM=9.495E-01  e=2.495E-06  Zea mays

Secondary structure (DSSP, 8-state):
-HHHHHHHHHHHHHTTSB-HHHHHHHHT--SSSTTHHHHHHHHHHHHHHHHHHHHHHHHH-SS--HHHHHHHHHHHHHHHHHTTBHHHHHHHHHHHHHHHTT-HHHHHHHHHHHHHHHHHHHHHHHHHS-SSB-HHHHHHHHT--TTSTTHHHHHHHHHHHHHHHHHHHHHHHHH-SS--HHHHHHHHHHHHHHHHHTTBHHHHHHHHHHHHHHHTT-HHHHHHHHHHHHHHHHHHHHHHHHHHHHHHHT----------

InterPro domains:
  IPR008207 Signal transduction histidine kinase, phosphotransfer (Hpt) domain [PF01627] (39-122)
  IPR008207 Signal transduction histidine kinase, phosphotransfer (Hpt) domain [PF01627] (154-237)
  IPR008207 Signal transduction histidine kinase, phosphotransfer (Hpt) domain [PS50894] (33-128)
  IPR008207 Signal transduction histidine kinase, phosphotransfer (Hpt) domain [PS50894] (148-243)
  IPR036641 HPT domain superfamily [G3DSA:1.20.120.160] (1-129)
  IPR036641 HPT domain superfamily [G3DSA:1.20.120.160] (130-254)
  IPR036641 HPT domain superfamily [SSF47226] (4-130)
  IPR036641 HPT domain superfamily [SSF47226] (130-250)
  IPR045871 Histidine-containing phosphotransfer protein 1-5/Phosphorelay intermediate protein YPD1 [PTHR28242] (6-130)

Foldseek 3Di:
DVVQLVVLVVVCVVVQQFDCLQVVQVVPADPVHPCRLVLLVLVLVVLVVVLLVVLVVQLPDPPHDLVVNLVSLVVNLVSCVNNRRRQLNVLSVQLNVCSVVVNSVSNVVSSVVSVVSVVVSNVSVCVSVPDFFDCLQVVQVVPADPVHPCRSVVLVVVLVVVVVVLLVVLVVQLPDPPHDLVSNLVSLVVNLVSCVNNRGPVLNVLSVQLNVCSVVVNSVSNVVSSVVSVVSVVVNVVVVVSNVVVVVVCDDPPPPPDDD